Protein AF-0000000078899028 (afdb_homodimer)

Sequence (328 aa):
MMNVTQRMECLSTAYVQAVAAQAGFQVSRPPVDDDSVDGQFMGRAGRRPRLDFQIKATAQQAFIGADRITFPLSLKNYEDLRADCVVPRILIVLAMPENEAEWLAQSEAELILRRCAYWRSLAGEPATGNTTSVTVHIPRDRLFTPESLTDMMRRVEAEEPLWPMMNVTQRMECLSTAYVQAVAAQAGFQVSRPPVDDDSVDGQFMGRAGRRPRLDFQIKATAQQAFIGADRITFPLSLKNYEDLRADCVVPRILIVLAMPENEAEWLAQSEAELILRRCAYWRSLAGEPATGNTTSVTVHIPRDRLFTPESLTDMMRRVEAEEPLWP

Radius of gyration: 20.62 Å; Cα contacts (8 Å, |Δi|>4): 681; chains: 2; bounding box: 44×60×48 Å

Foldseek 3Di:
DDDPQVVQVVLQVVQLCVQLVVLPWDWDADPDCPLQFRIWTWDDDDPTAIETEHEEEDQDVVQPDPWKGKDKDWLSNLCSQQDDDLHHYKYKYHHAHNDPVPQWDDDPVDIDGDDFIFMARNHPPDDDPDDTIDIDITTPVRTSGSVSVNVVRVCRSVVHDPHD/DDDPQVVQVVLQVVQLCVQLVVLPWDWDADPDCPLQFRIWTWDDDDPTAIETEHEEEDQDVVQPDPWKGKDKDWLSNLPSQQDDDLHHYKYKYHHAHNDPVPQWDDDPVDIDGDDFIFMARNHPPDDDPDDTIDIDITTPVRTSGSVSVNVVRVCRSVVHDPHD

Nearest PDB structures (foldseek):
  1sx5-assembly1_A  TM=4.412E-01  e=2.363E-04  Escherichia coli
  2rve-assembly2_B  TM=4.381E-01  e=8.731E-04  Escherichia coli
  1eon-assembly1_A  TM=4.484E-01  e=1.437E-03  Escherichia coli
  2rve-assembly1_A  TM=4.157E-01  e=1.731E-03  Escherichia coli
  1bss-assembly1_B  TM=4.124E-01  e=2.515E-03  Escherichia coli

Structure (mmCIF, N/CA/C/O backbone):
data_AF-0000000078899028-model_v1
#
loop_
_entity.id
_entity.type
_entity.pdbx_description
1 polymer 'DUF4365 domain-containing protein'
#
loop_
_atom_site.group_PDB
_atom_site.id
_atom_site.type_symbol
_atom_site.label_atom_id
_atom_site.label_alt_id
_atom_site.label_comp_id
_atom_site.label_asym_id
_atom_site.label_entity_id
_atom_site.label_seq_id
_atom_site.pdbx_PDB_ins_code
_atom_site.Cartn_x
_atom_site.Cartn_y
_atom_site.Cartn_z
_atom_site.occupancy
_atom_site.B_iso_or_equiv
_atom_site.auth_seq_id
_atom_site.auth_comp_id
_atom_site.auth_asym_id
_atom_site.auth_atom_id
_atom_site.pdbx_PDB_model_num
ATOM 1 N N . MET A 1 1 ? 19.188 4.578 2.773 1 87.19 1 MET A N 1
ATOM 2 C CA . MET A 1 1 ? 18.031 4.32 1.913 1 87.19 1 MET A CA 1
ATOM 3 C C . MET A 1 1 ? 17.922 2.836 1.586 1 87.19 1 MET A C 1
ATOM 5 O O . MET A 1 1 ? 18.922 2.107 1.634 1 87.19 1 MET A O 1
ATOM 9 N N . MET A 1 2 ? 16.703 2.416 1.364 1 91.56 2 MET A N 1
ATOM 10 C CA . MET A 1 2 ? 16.469 1.026 0.981 1 91.56 2 MET A CA 1
ATOM 11 C C . MET A 1 2 ? 17.203 0.685 -0.304 1 91.56 2 MET A C 1
ATOM 13 O O . MET A 1 2 ? 17.344 1.528 -1.192 1 91.56 2 MET A O 1
ATOM 17 N N . ASN A 1 3 ? 17.688 -0.564 -0.287 1 94.12 3 ASN A N 1
ATOM 18 C CA . ASN A 1 3 ? 18.203 -1.008 -1.575 1 94.12 3 ASN A CA 1
ATOM 19 C C . ASN A 1 3 ? 17.078 -1.328 -2.555 1 94.12 3 ASN A C 1
ATOM 21 O O . ASN A 1 3 ? 15.906 -1.297 -2.189 1 94.12 3 ASN A O 1
ATOM 25 N N . VAL A 1 4 ? 17.438 -1.564 -3.789 1 96.12 4 VAL A N 1
ATOM 26 C CA . VAL A 1 4 ? 16.484 -1.698 -4.879 1 96.12 4 VAL A CA 1
ATOM 27 C C . VAL A 1 4 ? 15.523 -2.85 -4.59 1 96.12 4 VAL A C 1
ATOM 29 O O . VAL A 1 4 ? 14.312 -2.727 -4.793 1 96.12 4 VAL A O 1
ATOM 32 N N . THR A 1 5 ? 16.016 -3.98 -4.133 1 94.94 5 THR A N 1
ATOM 33 C CA . THR A 1 5 ? 15.195 -5.156 -3.848 1 94.94 5 THR A CA 1
ATOM 34 C C . THR A 1 5 ? 14.164 -4.855 -2.766 1 94.94 5 THR A C 1
ATOM 36 O O . THR A 1 5 ? 13.008 -5.266 -2.871 1 94.94 5 THR A O 1
ATOM 39 N N . GLN A 1 6 ? 14.609 -4.168 -1.78 1 95.62 6 GLN A N 1
ATOM 40 C CA . GLN A 1 6 ? 13.711 -3.773 -0.7 1 95.62 6 GLN A CA 1
ATOM 41 C C . GLN A 1 6 ? 12.617 -2.846 -1.21 1 95.62 6 GLN A C 1
ATOM 43 O O . GLN A 1 6 ? 11.461 -2.965 -0.806 1 95.62 6 GLN A O 1
ATOM 48 N N . ARG A 1 7 ? 13 -1.912 -2.086 1 97.19 7 ARG A N 1
ATOM 49 C CA . ARG A 1 7 ? 12.008 -1.005 -2.65 1 97.19 7 ARG A CA 1
ATOM 50 C C . ARG A 1 7 ? 10.977 -1.767 -3.479 1 97.19 7 ARG A C 1
ATOM 52 O O . ARG A 1 7 ? 9.781 -1.46 -3.43 1 97.19 7 ARG A O 1
ATOM 59 N N . MET A 1 8 ? 11.422 -2.754 -4.188 1 97.88 8 MET A N 1
ATOM 60 C CA . MET A 1 8 ? 10.516 -3.576 -4.98 1 97.88 8 MET A CA 1
ATOM 61 C C . MET A 1 8 ? 9.531 -4.32 -4.086 1 97.88 8 MET A C 1
ATOM 63 O O . MET A 1 8 ? 8.344 -4.418 -4.406 1 97.88 8 MET A O 1
ATOM 67 N N . GLU A 1 9 ? 10.031 -4.809 -2.994 1 96.5 9 GLU A N 1
ATOM 68 C CA . GLU A 1 9 ? 9.18 -5.512 -2.039 1 96.5 9 GLU A CA 1
ATOM 69 C C . GLU A 1 9 ? 8.102 -4.586 -1.472 1 96.5 9 GLU A C 1
ATOM 71 O O . GLU A 1 9 ? 6.93 -4.957 -1.404 1 96.5 9 GLU A O 1
ATOM 76 N N . CYS A 1 10 ? 8.492 -3.41 -1.141 1 96.75 10 CYS A N 1
ATOM 77 C CA . CYS A 1 10 ? 7.562 -2.449 -0.562 1 96.75 10 CYS A CA 1
ATOM 78 C C . CYS A 1 10 ? 6.539 -1.994 -1.593 1 96.75 10 CYS A C 1
ATOM 80 O O . CYS A 1 10 ? 5.344 -1.912 -1.294 1 96.75 10 CYS A O 1
ATOM 82 N N . LEU A 1 11 ? 6.992 -1.753 -2.805 1 98.31 11 LEU A N 1
ATOM 83 C CA . LEU A 1 11 ? 6.086 -1.31 -3.859 1 98.31 11 LEU A CA 1
ATOM 84 C C . LEU A 1 11 ? 5.09 -2.408 -4.219 1 98.31 11 LEU A C 1
ATOM 86 O O . LEU A 1 11 ? 3.906 -2.133 -4.434 1 98.31 11 LEU A O 1
ATOM 90 N N . SER A 1 12 ? 5.582 -3.613 -4.316 1 98.62 12 SER A N 1
ATOM 91 C CA . SER A 1 12 ? 4.688 -4.715 -4.656 1 98.62 12 SER A CA 1
ATOM 92 C C . SER A 1 12 ? 3.643 -4.934 -3.568 1 98.62 12 SER A C 1
ATOM 94 O O . SER A 1 12 ? 2.479 -5.211 -3.865 1 98.62 12 SER A O 1
ATOM 96 N N . THR A 1 13 ? 4.051 -4.781 -2.34 1 97.44 13 THR A N 1
ATOM 97 C CA . THR A 1 13 ? 3.105 -4.898 -1.235 1 97.44 13 THR A CA 1
ATOM 98 C C . THR A 1 13 ? 2.066 -3.781 -1.292 1 97.44 13 THR A C 1
ATOM 100 O O . THR A 1 13 ? 0.874 -4.027 -1.098 1 97.44 13 THR A O 1
ATOM 103 N N . ALA A 1 14 ? 2.5 -2.57 -1.529 1 98.31 14 ALA A N 1
ATOM 104 C CA . ALA A 1 14 ? 1.575 -1.449 -1.673 1 98.31 14 ALA A CA 1
ATOM 105 C C . ALA A 1 14 ? 0.587 -1.696 -2.811 1 98.31 14 ALA A C 1
ATOM 107 O O . ALA A 1 14 ? -0.599 -1.383 -2.689 1 98.31 14 ALA A O 1
ATOM 108 N N . TYR A 1 15 ? 1.1 -2.273 -3.895 1 98.81 15 TYR A N 1
ATOM 109 C CA . TYR A 1 15 ? 0.278 -2.617 -5.051 1 98.81 15 TYR A CA 1
ATOM 110 C C . TYR A 1 15 ? -0.842 -3.572 -4.656 1 98.81 15 TYR A C 1
ATOM 112 O O . TYR A 1 15 ? -2.016 -3.307 -4.926 1 98.81 15 TYR A O 1
ATOM 120 N N . VAL A 1 16 ? -0.476 -4.602 -4.043 1 98.69 16 VAL A N 1
ATOM 121 C CA . VAL A 1 16 ? -1.423 -5.645 -3.662 1 98.69 16 VAL A CA 1
ATOM 122 C C . VAL A 1 16 ? -2.449 -5.074 -2.684 1 98.69 16 VAL A C 1
ATOM 124 O O . VAL A 1 16 ? -3.645 -5.359 -2.797 1 98.69 16 VAL A O 1
ATOM 127 N N . GLN A 1 17 ? -2.018 -4.266 -1.776 1 98.19 17 GLN A N 1
ATOM 128 C CA . GLN A 1 17 ? -2.912 -3.66 -0.793 1 98.19 17 GLN A CA 1
ATOM 129 C C . GLN A 1 17 ? -3.92 -2.732 -1.463 1 98.19 17 GLN A C 1
ATOM 131 O O . GLN A 1 17 ? -5.09 -2.695 -1.077 1 98.19 17 GLN A O 1
ATOM 136 N N . ALA A 1 18 ? -3.459 -1.977 -2.412 1 98.75 18 ALA A N 1
ATOM 137 C CA . ALA A 1 18 ? -4.352 -1.061 -3.117 1 98.75 18 ALA A CA 1
ATOM 138 C C . ALA A 1 18 ? -5.449 -1.823 -3.854 1 98.75 18 ALA A C 1
ATOM 140 O O . ALA A 1 18 ? -6.625 -1.453 -3.785 1 98.75 18 ALA A O 1
ATOM 141 N N . VAL A 1 19 ? -5.051 -2.855 -4.527 1 98.81 19 VAL A N 1
ATOM 142 C CA . VAL A 1 19 ? -6.004 -3.668 -5.277 1 98.81 19 VAL A CA 1
ATOM 143 C C . VAL A 1 19 ? -7.016 -4.293 -4.32 1 98.81 19 VAL A C 1
ATOM 145 O O . VAL A 1 19 ? -8.219 -4.262 -4.57 1 98.81 19 VAL A O 1
ATOM 148 N N . ALA A 1 20 ? -6.523 -4.879 -3.248 1 98.62 20 ALA A N 1
ATOM 149 C CA . ALA A 1 20 ? -7.395 -5.516 -2.266 1 98.62 20 ALA A CA 1
ATOM 150 C C . ALA A 1 20 ? -8.375 -4.512 -1.671 1 98.62 20 ALA A C 1
ATOM 152 O O . ALA A 1 20 ? -9.562 -4.816 -1.498 1 98.62 20 ALA A O 1
ATOM 153 N N . ALA A 1 21 ? -7.891 -3.318 -1.365 1 98.31 21 ALA A N 1
ATOM 154 C CA . ALA A 1 21 ? -8.734 -2.277 -0.787 1 98.31 21 ALA A CA 1
ATOM 155 C C . ALA A 1 21 ? -9.867 -1.901 -1.737 1 98.31 21 ALA A C 1
ATOM 157 O O . ALA A 1 21 ? -11.023 -1.775 -1.319 1 98.31 21 ALA A O 1
ATOM 158 N N . GLN A 1 22 ? -9.523 -1.739 -2.986 1 98.5 22 GLN A N 1
ATOM 159 C CA . GLN A 1 22 ? -10.539 -1.412 -3.98 1 98.5 22 GLN A CA 1
ATOM 160 C C . GLN A 1 22 ? -11.57 -2.525 -4.098 1 98.5 22 GLN A C 1
ATOM 162 O O . GLN A 1 22 ? -12.758 -2.258 -4.289 1 98.5 22 GLN A O 1
ATOM 167 N N . ALA A 1 23 ? -11.117 -3.768 -4.027 1 97.81 23 ALA A N 1
ATOM 168 C CA . ALA A 1 23 ? -12 -4.922 -4.125 1 97.81 23 ALA A CA 1
ATOM 169 C C . ALA A 1 23 ? -12.844 -5.078 -2.861 1 97.81 23 ALA A C 1
ATOM 171 O O . ALA A 1 23 ? -13.812 -5.832 -2.844 1 97.81 23 ALA A O 1
ATOM 172 N N . GLY A 1 24 ? -12.43 -4.414 -1.796 1 97.06 24 GLY A N 1
ATOM 173 C CA . GLY A 1 24 ? -13.18 -4.461 -0.549 1 97.06 24 GLY A CA 1
ATOM 174 C C . GLY A 1 24 ? -12.727 -5.574 0.375 1 97.06 24 GLY A C 1
ATOM 175 O O . GLY A 1 24 ? -13.508 -6.074 1.187 1 97.06 24 GLY A O 1
ATOM 176 N N . PHE A 1 25 ? -11.469 -6.035 0.254 1 97.38 25 PHE A N 1
ATOM 177 C CA . PHE A 1 25 ? -10.945 -7.086 1.12 1 97.38 25 PHE A CA 1
ATOM 178 C C . PHE A 1 25 ? -9.852 -6.547 2.031 1 97.38 25 PHE A C 1
ATOM 180 O O . PHE A 1 25 ? -9.016 -5.746 1.601 1 97.38 25 PHE A O 1
ATOM 187 N N . GLN A 1 26 ? -9.883 -6.941 3.209 1 94.44 26 GLN A N 1
ATOM 188 C CA . GLN A 1 26 ? -8.797 -6.629 4.137 1 94.44 26 GLN A CA 1
ATOM 189 C C . GLN A 1 26 ? -7.594 -7.535 3.902 1 94.44 26 GLN A C 1
ATOM 191 O O . GLN A 1 26 ? -7.746 -8.68 3.469 1 94.44 26 GLN A O 1
ATOM 196 N N . VAL A 1 27 ? -6.484 -6.914 4.16 1 95.88 27 VAL A N 1
ATOM 197 C CA . VAL A 1 27 ? -5.246 -7.68 4.113 1 95.88 27 VAL A CA 1
ATOM 198 C C . VAL A 1 27 ? -4.645 -7.781 5.516 1 95.88 27 VAL A C 1
ATOM 200 O O . VAL A 1 27 ? -4.461 -6.766 6.191 1 95.88 27 VAL A O 1
ATOM 203 N N . SER A 1 28 ? -4.406 -8.969 5.926 1 92.12 28 SER A N 1
ATOM 204 C CA . SER A 1 28 ? -3.701 -9.188 7.184 1 92.12 28 SER A CA 1
ATOM 205 C C . SER A 1 28 ? -2.279 -9.68 6.945 1 92.12 28 SER A C 1
ATOM 207 O O . SER A 1 28 ? -2.012 -10.367 5.953 1 92.12 28 SER A O 1
ATOM 209 N N . ARG A 1 29 ? -1.373 -9.211 7.805 1 85.69 29 ARG A N 1
ATOM 210 C CA . ARG A 1 29 ? 0.007 -9.68 7.699 1 85.69 29 ARG A CA 1
ATOM 211 C C . ARG A 1 29 ? 0.386 -10.539 8.906 1 85.69 29 ARG A C 1
ATOM 213 O O . ARG A 1 29 ? 0.212 -10.117 10.047 1 85.69 29 ARG A O 1
ATOM 220 N N . PRO A 1 30 ? 0.829 -11.719 8.516 1 75.19 30 PRO A N 1
ATOM 221 C CA . PRO A 1 30 ? 1.286 -12.555 9.625 1 75.19 30 PRO A CA 1
ATOM 222 C C . PRO A 1 30 ? 2.527 -11.992 10.312 1 75.19 30 PRO A C 1
ATOM 224 O O . PRO A 1 30 ? 3.348 -11.328 9.68 1 75.19 30 PRO A O 1
ATOM 227 N N . PRO A 1 31 ? 2.602 -12.281 11.531 1 68.06 31 PRO A N 1
ATOM 228 C CA . PRO A 1 31 ? 3.752 -11.75 12.258 1 68.06 31 PRO A CA 1
ATOM 229 C C . PRO A 1 31 ? 5.074 -12.359 11.812 1 68.06 31 PRO A C 1
ATOM 231 O O . PRO A 1 31 ? 6.117 -11.703 11.859 1 68.06 31 PRO A O 1
ATOM 234 N N . VAL A 1 32 ? 4.98 -13.578 11.602 1 64.06 32 VAL A N 1
ATOM 235 C CA . VAL A 1 32 ? 6.219 -14.234 11.203 1 64.06 32 VAL A CA 1
ATOM 236 C C . VAL A 1 32 ? 6.094 -14.766 9.781 1 64.06 32 VAL A C 1
ATOM 238 O O . VAL A 1 32 ? 5.039 -15.281 9.391 1 64.06 32 VAL A O 1
ATOM 241 N N . ASP A 1 33 ? 7.18 -14.477 8.875 1 64.62 33 ASP A N 1
ATOM 242 C CA . ASP A 1 33 ? 7.227 -14.906 7.484 1 64.62 33 ASP A CA 1
ATOM 243 C C . ASP A 1 33 ? 7.93 -16.25 7.348 1 64.62 33 ASP A C 1
ATOM 245 O O . ASP A 1 33 ? 8.953 -16.359 6.664 1 64.62 33 ASP A O 1
ATOM 249 N N . ASP A 1 34 ? 7.426 -17.312 7.941 1 74.88 34 ASP A N 1
ATOM 250 C CA . ASP A 1 34 ? 8.141 -18.578 7.84 1 74.88 34 ASP A CA 1
ATOM 251 C C . ASP A 1 34 ? 7.418 -19.547 6.906 1 74.88 34 ASP A C 1
ATOM 253 O O . ASP A 1 34 ? 7.961 -20.594 6.547 1 74.88 34 ASP A O 1
ATOM 257 N N . ASP A 1 35 ? 6.363 -19.234 6.367 1 89 35 ASP A N 1
ATOM 258 C CA . ASP A 1 35 ? 5.527 -20.172 5.613 1 89 35 ASP A CA 1
ATOM 259 C C . ASP A 1 35 ? 5.242 -19.641 4.211 1 89 35 ASP A C 1
ATOM 261 O O . ASP A 1 35 ? 4.246 -20.016 3.59 1 89 35 ASP A O 1
ATOM 265 N N . SER A 1 36 ? 6.098 -18.828 3.701 1 93.06 36 SER A N 1
ATOM 266 C CA . SER A 1 36 ? 6.004 -18.266 2.355 1 93.06 36 SER A CA 1
ATOM 267 C C . SER A 1 36 ? 4.664 -17.578 2.131 1 93.06 36 SER A C 1
ATOM 269 O O . SER A 1 36 ? 4.055 -17.734 1.068 1 93.06 36 SER A O 1
ATOM 271 N N . VAL A 1 37 ? 4.18 -16.984 3.172 1 94.94 37 VAL A N 1
ATOM 272 C CA . VAL A 1 37 ? 2.943 -16.219 3.125 1 94.94 37 VAL A CA 1
ATOM 273 C C . VAL A 1 37 ? 3.213 -14.781 3.572 1 94.94 37 VAL A C 1
ATOM 275 O O . VAL A 1 37 ? 3.576 -14.539 4.727 1 94.94 37 VAL A O 1
ATOM 278 N N . ASP A 1 38 ? 3.031 -13.883 2.604 1 95.44 38 ASP A N 1
ATOM 279 C CA . ASP A 1 38 ? 3.246 -12.477 2.9 1 95.44 38 ASP A CA 1
ATOM 280 C C . ASP A 1 38 ? 2.008 -11.852 3.547 1 95.44 38 ASP A C 1
ATOM 282 O O . ASP A 1 38 ? 2.098 -10.812 4.195 1 95.44 38 ASP A O 1
ATOM 286 N N . GLY A 1 39 ? 0.862 -12.445 3.273 1 96.19 39 GLY A N 1
ATOM 287 C CA . GLY A 1 39 ? -0.393 -11.938 3.805 1 96.19 39 GLY A CA 1
ATOM 288 C C . GLY A 1 39 ? -1.582 -12.82 3.465 1 96.19 39 GLY A C 1
ATOM 289 O O . GLY A 1 39 ? -1.428 -13.859 2.824 1 96.19 39 GLY A O 1
ATOM 290 N N . GLN A 1 40 ? -2.676 -12.375 4.027 1 96.88 40 GLN A N 1
ATOM 291 C CA . GLN A 1 40 ? -3.938 -13.078 3.826 1 96.88 40 GLN A CA 1
ATOM 292 C C . GLN A 1 40 ? -5.062 -12.102 3.494 1 96.88 40 GLN A C 1
ATOM 294 O O . GLN A 1 40 ? -5.207 -11.062 4.148 1 96.88 40 GLN A O 1
ATOM 299 N N . PHE A 1 41 ? -5.723 -12.383 2.359 1 97.75 41 PHE A N 1
ATOM 300 C CA . PHE A 1 41 ? -6.973 -11.68 2.09 1 97.75 41 PHE A CA 1
ATOM 301 C C . PHE A 1 41 ? -8.109 -12.242 2.934 1 97.75 41 PHE A C 1
ATOM 303 O O . PHE A 1 41 ? -8.297 -13.461 2.99 1 97.75 41 PHE A O 1
ATOM 310 N N . MET A 1 42 ? -8.867 -11.375 3.502 1 96.25 42 MET A N 1
ATOM 311 C CA . MET A 1 42 ? -9.93 -11.797 4.406 1 96.25 42 MET A CA 1
ATOM 312 C C . MET A 1 42 ? -11.289 -11.305 3.92 1 96.25 42 MET A C 1
ATOM 314 O O . MET A 1 42 ? -11.508 -10.102 3.801 1 96.25 42 MET A O 1
ATOM 318 N N . GLY A 1 43 ? -12.156 -12.188 3.609 1 92.75 43 GLY A N 1
ATOM 319 C CA . GLY A 1 43 ? -13.547 -11.867 3.355 1 92.75 43 GLY A CA 1
ATOM 320 C C . GLY A 1 43 ? -14.383 -11.781 4.621 1 92.75 43 GLY A C 1
ATOM 321 O O . GLY A 1 43 ? -14.125 -12.508 5.586 1 92.75 43 GLY A O 1
ATOM 322 N N . ARG A 1 44 ? -15.383 -10.852 4.668 1 88 44 ARG A N 1
ATOM 323 C CA . ARG A 1 44 ? -16.156 -10.648 5.883 1 88 44 ARG A CA 1
ATOM 324 C C . ARG A 1 44 ? -17.594 -11.117 5.699 1 88 44 ARG A C 1
ATOM 326 O O . ARG A 1 44 ? -18.391 -11.102 6.645 1 88 44 ARG A O 1
ATOM 333 N N . ALA A 1 45 ? -17.953 -11.523 4.566 1 83.75 45 ALA A N 1
ATOM 334 C CA . ALA A 1 45 ? -19.312 -11.953 4.305 1 83.75 45 ALA A CA 1
ATOM 335 C C . ALA A 1 45 ? -19.375 -13.453 4.023 1 83.75 45 ALA A C 1
ATOM 337 O O . ALA A 1 45 ? -18.344 -14.086 3.773 1 83.75 45 ALA A O 1
ATOM 338 N N . GLY A 1 46 ? -20.625 -14.031 4.227 1 90 46 GLY A N 1
ATOM 339 C CA . GLY A 1 46 ? -20.812 -15.438 3.918 1 90 46 GLY A CA 1
ATOM 340 C C . GLY A 1 46 ? -20 -16.359 4.797 1 90 46 GLY A C 1
ATOM 341 O O . GLY A 1 46 ? -20.062 -16.281 6.027 1 90 46 GLY A O 1
ATOM 342 N N . ARG A 1 47 ? -19.188 -17.297 4.105 1 93 47 ARG A N 1
ATOM 343 C CA . ARG A 1 47 ? -18.375 -18.266 4.84 1 93 47 ARG A CA 1
ATOM 344 C C . ARG A 1 47 ? -17 -17.688 5.184 1 93 47 ARG A C 1
ATOM 346 O O . ARG A 1 47 ? -16.078 -18.438 5.488 1 93 47 ARG A O 1
ATOM 353 N N . ARG A 1 48 ? -16.844 -16.391 5.055 1 92 48 ARG A N 1
ATOM 354 C CA . ARG A 1 48 ? -15.648 -15.656 5.449 1 92 48 ARG A CA 1
ATOM 355 C C . ARG A 1 48 ? -14.406 -16.266 4.805 1 92 48 ARG A C 1
ATOM 357 O O . ARG A 1 48 ? -13.477 -16.688 5.504 1 92 48 ARG A O 1
ATOM 364 N N . PRO A 1 49 ? -14.336 -16.344 3.52 1 95.06 49 PRO A N 1
ATOM 365 C CA . PRO A 1 49 ? -13.203 -16.953 2.834 1 95.06 49 PRO A CA 1
ATOM 366 C C . PRO A 1 49 ? -11.875 -16.281 3.172 1 95.06 49 PRO A C 1
ATOM 368 O O . PRO A 1 49 ? -11.836 -15.086 3.451 1 95.06 49 PRO A O 1
ATOM 371 N N . ARG A 1 50 ? -10.828 -17.141 3.156 1 96.5 50 ARG A N 1
ATOM 372 C CA . ARG A 1 50 ? -9.438 -16.719 3.318 1 96.5 50 ARG A CA 1
ATOM 373 C C . ARG A 1 50 ? -8.586 -17.156 2.133 1 96.5 50 ARG A C 1
ATOM 375 O O . ARG A 1 50 ? -8.789 -18.25 1.591 1 96.5 50 ARG A O 1
ATOM 382 N N . LEU A 1 51 ? -7.691 -16.297 1.795 1 97.38 51 LEU A N 1
ATOM 383 C CA . LEU A 1 51 ? -6.77 -16.594 0.706 1 97.38 51 LEU A CA 1
ATOM 384 C C . LEU A 1 51 ? -5.371 -16.062 1.022 1 97.38 51 LEU A C 1
ATOM 386 O O . LEU A 1 51 ? -5.168 -14.852 1.153 1 97.38 51 LEU A O 1
ATOM 390 N N . ASP A 1 52 ? -4.461 -16.984 1.18 1 97.12 52 ASP A N 1
ATOM 391 C C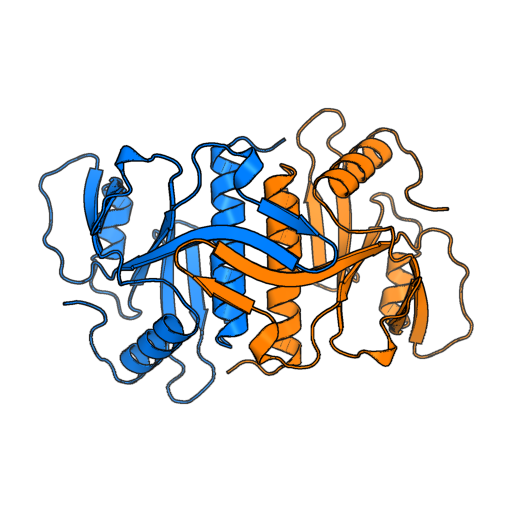A . ASP A 1 52 ? -3.082 -16.594 1.457 1 97.12 52 ASP A CA 1
ATOM 392 C C . ASP A 1 52 ? -2.342 -16.25 0.169 1 97.12 52 ASP A C 1
ATOM 394 O O . ASP A 1 52 ? -2.666 -16.766 -0.901 1 97.12 52 ASP A O 1
ATOM 398 N N . PHE A 1 53 ? -1.311 -15.312 0.315 1 97.88 53 PHE A N 1
ATOM 399 C CA . PHE A 1 53 ? -0.587 -14.945 -0.899 1 97.88 53 PHE A CA 1
ATOM 400 C C . PHE A 1 53 ? 0.89 -14.719 -0.6 1 97.88 53 PHE A C 1
ATOM 402 O O . PHE A 1 53 ? 1.246 -14.281 0.495 1 97.88 53 PHE A O 1
ATOM 409 N N . GLN A 1 54 ? 1.746 -15.117 -1.48 1 97.56 54 GLN A N 1
ATOM 410 C CA . GLN A 1 54 ? 3.154 -14.75 -1.585 1 97.56 54 GLN A CA 1
ATOM 411 C C . GLN A 1 54 ? 3.379 -13.758 -2.723 1 97.56 54 GLN A C 1
ATOM 413 O O . GLN A 1 54 ? 2.873 -13.953 -3.83 1 97.56 54 GLN A O 1
ATOM 418 N N . ILE A 1 55 ? 4.137 -12.656 -2.469 1 98.19 55 ILE A N 1
ATOM 419 C CA . ILE A 1 55 ? 4.379 -11.641 -3.482 1 98.19 55 ILE A CA 1
ATOM 420 C C . ILE A 1 55 ? 5.84 -11.695 -3.932 1 98.19 55 ILE A C 1
ATOM 422 O O . ILE A 1 55 ? 6.742 -11.836 -3.105 1 98.19 55 ILE A O 1
ATOM 426 N N . LYS A 1 56 ? 6.055 -11.68 -5.199 1 98.06 56 LYS A N 1
ATOM 427 C CA . LYS A 1 56 ? 7.348 -11.438 -5.836 1 98.06 56 LYS A CA 1
ATOM 428 C C . LYS A 1 56 ? 7.27 -10.266 -6.809 1 98.06 56 LYS A C 1
ATOM 430 O O . LYS A 1 56 ? 6.18 -9.867 -7.219 1 98.06 56 LYS A O 1
ATOM 435 N N . ALA A 1 57 ? 8.359 -9.695 -7.109 1 98.31 57 ALA A N 1
ATOM 436 C CA . ALA A 1 57 ? 8.445 -8.617 -8.078 1 98.31 57 ALA A CA 1
ATOM 437 C C . ALA A 1 57 ? 9.656 -8.781 -8.992 1 98.31 57 ALA A C 1
ATOM 439 O O . ALA A 1 57 ? 10.672 -9.344 -8.578 1 98.31 57 ALA A O 1
ATOM 440 N N . THR A 1 58 ? 9.508 -8.312 -10.211 1 9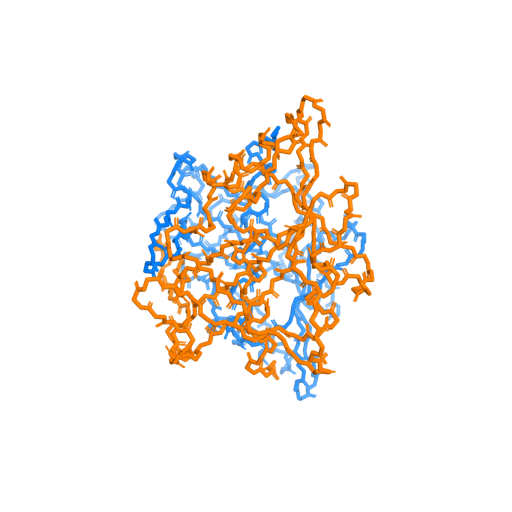7.94 58 THR A N 1
ATOM 441 C CA . THR A 1 58 ? 10.633 -8.398 -11.133 1 97.94 58 THR A CA 1
ATOM 442 C C . THR A 1 58 ? 10.664 -7.195 -12.07 1 97.94 58 THR A C 1
ATOM 444 O O . THR A 1 58 ? 9.617 -6.727 -12.523 1 97.94 58 THR A O 1
ATOM 447 N N . ALA A 1 59 ? 11.812 -6.672 -12.273 1 97.56 59 ALA A N 1
ATOM 448 C CA . ALA A 1 59 ? 12.062 -5.664 -13.305 1 97.56 59 ALA A CA 1
ATOM 449 C C . ALA A 1 59 ? 12.836 -6.262 -14.477 1 97.56 59 ALA A C 1
ATOM 451 O O . ALA A 1 59 ? 13.188 -5.551 -15.422 1 97.56 59 ALA A O 1
ATOM 452 N N . GLN A 1 60 ? 13.07 -7.555 -14.391 1 96.94 60 GLN A N 1
ATOM 453 C CA . GLN A 1 60 ? 13.805 -8.234 -15.445 1 96.94 60 GLN A CA 1
ATOM 454 C C . GLN A 1 60 ? 12.906 -8.523 -16.641 1 96.94 60 GLN A C 1
ATOM 456 O O . GLN A 1 60 ? 12.062 -9.422 -16.594 1 96.94 60 GLN A O 1
ATOM 461 N N . GLN A 1 61 ? 13.219 -7.832 -17.703 1 96 61 GLN A N 1
ATOM 462 C CA . GLN A 1 61 ? 12.367 -7.906 -18.891 1 96 61 GLN A CA 1
ATOM 463 C C . GLN A 1 61 ? 12.375 -9.312 -19.484 1 96 61 GLN A C 1
ATOM 465 O O . GLN A 1 61 ? 11.398 -9.734 -20.109 1 96 61 GLN A O 1
ATOM 470 N N . ALA A 1 62 ? 13.414 -10.07 -19.266 1 96 62 ALA A N 1
ATOM 471 C CA . ALA A 1 62 ? 13.531 -11.438 -19.766 1 96 62 ALA A CA 1
ATOM 472 C C . ALA A 1 62 ? 12.461 -12.344 -19.141 1 96 62 ALA A C 1
ATOM 474 O O . ALA A 1 62 ? 12.102 -13.367 -19.719 1 96 62 ALA A O 1
ATOM 475 N N . PHE A 1 63 ? 11.945 -11.977 -17.969 1 96.62 63 PHE A N 1
ATOM 476 C CA . PHE A 1 63 ? 10.938 -12.773 -17.281 1 96.62 63 PHE A CA 1
ATOM 477 C C . PHE A 1 63 ? 9.539 -12.453 -17.797 1 96.62 63 PHE A C 1
ATOM 479 O O . PHE A 1 63 ? 8.586 -13.188 -17.531 1 96.62 63 PHE A O 1
ATOM 486 N N . ILE A 1 64 ? 9.43 -11.352 -18.531 1 96.31 64 ILE A N 1
ATOM 487 C CA . ILE A 1 64 ? 8.133 -10.859 -18.984 1 96.31 64 ILE A CA 1
ATOM 488 C C . ILE A 1 64 ? 7.945 -11.148 -20.469 1 96.31 64 ILE A C 1
ATOM 490 O O . ILE A 1 64 ? 8.344 -10.352 -21.312 1 96.31 64 ILE A O 1
ATOM 494 N N . GLY A 1 65 ? 7.266 -12.266 -20.781 1 95.81 65 GLY A N 1
ATOM 495 C CA . GLY A 1 65 ? 7.039 -12.656 -22.172 1 95.81 65 GLY A CA 1
ATOM 496 C C . GLY A 1 65 ? 5.766 -12.078 -22.75 1 95.81 65 GLY A C 1
ATOM 497 O O . GLY A 1 65 ? 5.047 -11.336 -22.078 1 95.81 65 GLY A O 1
ATOM 498 N N . ALA A 1 66 ? 5.504 -12.422 -24 1 94.88 66 ALA A N 1
ATOM 499 C CA . ALA A 1 66 ? 4.32 -11.938 -24.703 1 94.88 66 ALA A CA 1
ATOM 500 C C . ALA A 1 66 ? 3.045 -12.539 -24.109 1 94.88 66 ALA A C 1
ATOM 502 O O . ALA A 1 66 ? 2.025 -11.852 -24 1 94.88 66 ALA A O 1
ATOM 503 N N . ASP A 1 67 ? 3.162 -13.805 -23.719 1 96.19 67 ASP A N 1
ATOM 504 C CA . ASP A 1 67 ? 1.928 -14.477 -23.312 1 96.19 67 ASP A CA 1
ATOM 505 C C . ASP A 1 67 ? 2 -14.93 -21.859 1 96.19 67 ASP A C 1
ATOM 507 O O . ASP A 1 67 ? 0.982 -15.297 -21.266 1 96.19 67 ASP A O 1
ATOM 511 N N . ARG A 1 68 ? 3.234 -14.914 -21.312 1 97.38 68 ARG A N 1
ATOM 512 C CA . ARG A 1 68 ? 3.371 -15.406 -19.938 1 97.38 68 ARG A CA 1
ATOM 513 C C . ARG A 1 68 ? 4.543 -14.734 -19.234 1 97.38 68 ARG A C 1
ATOM 515 O O . ARG A 1 68 ? 5.48 -14.266 -19.875 1 97.38 68 ARG A O 1
ATOM 522 N N . ILE A 1 69 ? 4.438 -14.664 -17.906 1 97.19 69 ILE A N 1
ATOM 523 C CA . ILE A 1 69 ? 5.562 -14.359 -17.031 1 97.19 69 ILE A CA 1
ATOM 524 C C . ILE A 1 69 ? 6.301 -15.648 -16.672 1 97.19 69 ILE A C 1
ATOM 526 O O . ILE A 1 69 ? 5.676 -16.656 -16.328 1 97.19 69 ILE A O 1
ATOM 530 N N . THR A 1 70 ? 7.527 -15.68 -16.859 1 97.88 70 THR A N 1
ATOM 531 C CA . THR A 1 70 ? 8.398 -16.766 -16.422 1 97.88 70 THR A CA 1
ATOM 532 C C . THR A 1 70 ? 9.219 -16.344 -15.211 1 97.88 70 THR A C 1
ATOM 534 O O . THR A 1 70 ? 9.992 -15.383 -15.289 1 97.88 70 THR A O 1
ATOM 537 N N . PHE A 1 71 ? 9.031 -17.031 -14.086 1 97.81 71 PHE A N 1
ATOM 538 C CA . PHE A 1 71 ? 9.625 -16.562 -12.844 1 97.81 71 PHE A CA 1
ATOM 539 C C . PHE A 1 71 ? 10.234 -17.719 -12.055 1 97.81 71 PHE A C 1
ATOM 541 O O . PHE A 1 71 ? 9.555 -18.688 -11.742 1 97.81 71 PHE A O 1
ATOM 548 N N . PRO A 1 72 ? 11.508 -17.594 -11.688 1 97.56 72 PRO A N 1
ATOM 549 C CA . PRO A 1 72 ? 12.117 -18.609 -10.82 1 97.56 72 PRO A CA 1
ATOM 550 C C . PRO A 1 72 ? 11.75 -18.422 -9.344 1 97.56 72 PRO A C 1
ATOM 552 O O . PRO A 1 72 ? 12.055 -17.375 -8.758 1 97.56 72 PRO A O 1
ATOM 555 N N . LEU A 1 73 ? 11.164 -19.453 -8.773 1 97.25 73 LEU A N 1
ATOM 556 C CA . LEU A 1 73 ? 10.859 -19.469 -7.348 1 97.25 73 LEU A CA 1
ATOM 557 C C . LEU A 1 73 ? 11.867 -20.312 -6.586 1 97.25 73 LEU A C 1
ATOM 559 O O . LEU A 1 73 ? 12.258 -21.391 -7.051 1 97.25 73 LEU A O 1
ATOM 563 N N . SER A 1 74 ? 12.211 -19.797 -5.41 1 97.31 74 SER A N 1
ATOM 564 C CA . SER A 1 74 ? 12.969 -20.703 -4.559 1 97.31 74 SER A CA 1
ATOM 565 C C . SER A 1 74 ? 12.211 -22 -4.312 1 97.31 74 SER A C 1
ATOM 567 O O . SER A 1 74 ? 10.984 -22.016 -4.293 1 97.31 74 SER A O 1
ATOM 569 N N . LEU A 1 75 ? 12.992 -23.078 -4.09 1 97.31 75 LEU A N 1
ATOM 570 C CA . LEU A 1 75 ? 12.367 -24.359 -3.814 1 97.31 75 LEU A CA 1
ATOM 571 C C . LEU A 1 75 ? 11.438 -24.266 -2.609 1 97.31 75 LEU A C 1
ATOM 573 O O . LEU A 1 75 ? 10.336 -24.812 -2.619 1 97.31 75 LEU A O 1
ATOM 577 N N . LYS A 1 76 ? 11.836 -23.625 -1.584 1 96.56 76 LYS A N 1
ATOM 578 C CA . LYS A 1 76 ? 11 -23.453 -0.398 1 96.56 76 LYS A CA 1
ATOM 579 C C . LYS A 1 76 ? 9.664 -22.828 -0.756 1 96.56 76 LYS A C 1
ATOM 581 O O . LYS A 1 76 ? 8.602 -23.328 -0.361 1 96.56 76 LYS A O 1
ATOM 586 N N . ASN A 1 77 ? 9.742 -21.703 -1.469 1 97.38 77 ASN A N 1
ATOM 587 C CA . ASN A 1 77 ? 8.516 -21.016 -1.857 1 97.38 77 ASN A CA 1
ATOM 588 C C . ASN A 1 77 ? 7.625 -21.922 -2.713 1 97.38 77 ASN A C 1
ATOM 590 O O . ASN A 1 77 ? 6.406 -21.969 -2.518 1 97.38 77 ASN A O 1
ATOM 594 N N . TYR A 1 78 ? 8.188 -22.578 -3.646 1 98.06 78 TYR A N 1
ATOM 595 C CA . TYR A 1 78 ? 7.434 -23.469 -4.523 1 98.06 78 TYR A CA 1
ATOM 596 C C . TYR A 1 78 ? 6.719 -24.547 -3.721 1 98.06 78 TYR A C 1
ATOM 598 O O . TYR A 1 78 ? 5.512 -24.75 -3.877 1 98.06 78 TYR A O 1
ATOM 606 N N . GLU A 1 79 ? 7.5 -25.188 -2.844 1 96.88 79 GLU A N 1
ATOM 607 C CA . GLU A 1 79 ? 6.941 -26.281 -2.041 1 96.88 79 GLU A CA 1
ATOM 608 C C . GLU A 1 79 ? 5.828 -25.766 -1.129 1 96.88 79 GLU A C 1
ATOM 610 O O . GLU A 1 79 ? 4.793 -26.422 -0.979 1 96.88 79 GLU A O 1
ATOM 615 N N . ASP A 1 80 ? 6.02 -24.656 -0.555 1 96.81 80 ASP A N 1
ATOM 616 C CA . ASP A 1 80 ? 5.027 -24.078 0.351 1 96.81 80 ASP A CA 1
ATOM 617 C C . ASP A 1 80 ? 3.758 -23.688 -0.402 1 96.81 80 ASP A C 1
ATOM 619 O O . ASP A 1 80 ? 2.652 -23.797 0.133 1 96.81 80 ASP A O 1
ATOM 623 N N . LEU A 1 81 ? 3.926 -23.188 -1.642 1 97.06 81 LEU A N 1
ATOM 624 C CA . LEU A 1 81 ? 2.789 -22.672 -2.396 1 97.06 81 LEU A CA 1
ATOM 625 C C . LEU A 1 81 ? 2.012 -23.797 -3.057 1 97.06 81 LEU A C 1
ATOM 627 O O . LEU A 1 81 ? 0.808 -23.672 -3.291 1 97.06 81 LEU A O 1
ATOM 631 N N . ARG A 1 82 ? 2.646 -24.875 -3.32 1 96.62 82 ARG A N 1
ATOM 632 C CA . ARG A 1 82 ? 1.938 -25.969 -3.984 1 96.62 82 ARG A CA 1
ATOM 633 C C . ARG A 1 82 ? 1.291 -26.906 -2.967 1 96.62 82 ARG A C 1
ATOM 635 O O . ARG A 1 82 ? 0.518 -27.781 -3.336 1 96.62 82 ARG A O 1
ATOM 642 N N . ALA A 1 83 ? 1.6 -26.781 -1.72 1 94.19 83 ALA A N 1
ATOM 643 C CA . ALA A 1 83 ? 1.126 -27.672 -0.671 1 94.19 83 ALA A CA 1
ATOM 644 C C . ALA A 1 83 ? -0.398 -27.672 -0.594 1 94.19 83 ALA A C 1
ATOM 646 O O . ALA A 1 83 ? -1.042 -26.688 -0.938 1 94.19 83 ALA A O 1
ATOM 647 N N . ASP A 1 84 ? -0.892 -28.797 -0.225 1 92.31 84 ASP A N 1
ATOM 648 C CA . ASP A 1 84 ? -2.318 -28.891 0.075 1 92.31 84 ASP A CA 1
ATOM 649 C C . ASP A 1 84 ? -2.641 -28.219 1.412 1 92.31 84 ASP A C 1
ATOM 651 O O . ASP A 1 84 ? -2.367 -28.781 2.473 1 92.31 84 ASP A O 1
ATOM 655 N N . CYS A 1 85 ? -3.238 -27.094 1.321 1 92.81 85 CYS A N 1
ATOM 656 C CA . CYS A 1 85 ? -3.529 -26.312 2.518 1 92.81 85 CYS A CA 1
ATOM 657 C C . CYS A 1 85 ? -5.031 -26.109 2.678 1 92.81 85 CYS A C 1
ATOM 659 O O . CYS A 1 85 ? -5.766 -26.062 1.689 1 92.81 85 CYS A O 1
ATOM 661 N N . VAL A 1 86 ? -5.48 -25.938 3.939 1 93.19 86 VAL A N 1
ATOM 662 C CA . VAL A 1 86 ? -6.871 -25.609 4.23 1 93.19 86 VAL A CA 1
ATOM 663 C C . VAL A 1 86 ? -7.219 -24.266 3.58 1 93.19 86 VAL A C 1
ATOM 665 O O . VAL A 1 86 ? -8.234 -24.156 2.891 1 93.19 86 VAL A O 1
ATOM 668 N N . VAL A 1 87 ? -6.375 -23.281 3.838 1 95.06 87 VAL A N 1
ATOM 669 C CA . VAL A 1 87 ? -6.508 -21.984 3.16 1 95.06 87 VAL A CA 1
ATOM 670 C C . VAL A 1 87 ? -5.711 -22 1.857 1 95.06 87 VAL A C 1
ATOM 672 O O . VAL A 1 87 ? -4.496 -22.219 1.868 1 95.06 87 VAL A O 1
ATOM 675 N N . PRO A 1 88 ? -6.43 -21.797 0.755 1 96.69 88 PRO A N 1
ATOM 676 C CA . PRO A 1 88 ? -5.676 -21.781 -0.5 1 96.69 88 PRO A CA 1
ATOM 677 C C . PRO A 1 88 ? -4.629 -20.672 -0.552 1 96.69 88 PRO A C 1
ATOM 679 O O . PRO A 1 88 ? -4.773 -19.656 0.133 1 96.69 88 PRO A O 1
ATOM 682 N N . ARG A 1 89 ? -3.631 -20.922 -1.393 1 97.19 89 ARG A N 1
ATOM 683 C CA . ARG A 1 89 ? -2.535 -19.969 -1.553 1 97.19 89 ARG A CA 1
ATOM 684 C C . ARG A 1 89 ? -2.338 -19.609 -3.02 1 97.19 89 ARG A C 1
ATOM 686 O O . ARG A 1 89 ? -2.457 -20.453 -3.9 1 97.19 89 ARG A O 1
ATOM 693 N N . ILE A 1 90 ? -1.958 -18.312 -3.195 1 98.12 90 ILE A N 1
ATOM 694 C CA . ILE A 1 90 ? -1.618 -17.906 -4.555 1 98.12 90 ILE A CA 1
ATOM 695 C C . ILE A 1 90 ? -0.281 -17.172 -4.555 1 98.12 90 ILE A C 1
ATOM 697 O O . ILE A 1 90 ? 0.124 -16.609 -3.535 1 98.12 90 ILE A O 1
ATOM 701 N N . LEU A 1 91 ? 0.411 -17.25 -5.707 1 98.44 91 LEU A N 1
ATOM 702 C CA . LEU A 1 91 ? 1.567 -16.422 -6.016 1 98.44 91 LEU A CA 1
ATOM 703 C C . LEU A 1 91 ? 1.148 -15.172 -6.785 1 98.44 91 LEU A C 1
ATOM 705 O O . LEU A 1 91 ? 0.376 -15.258 -7.742 1 98.44 91 LEU A O 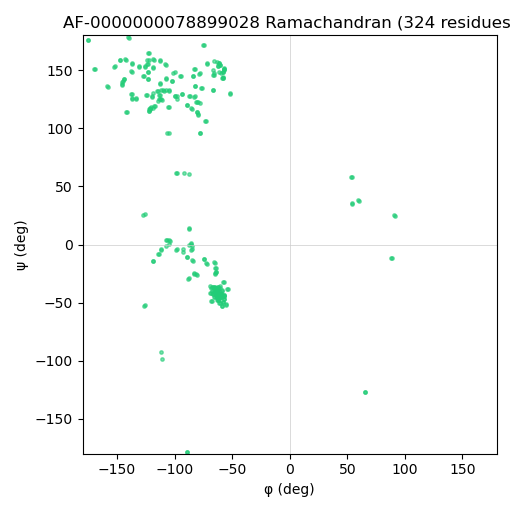1
ATOM 709 N N . ILE A 1 92 ? 1.571 -14.039 -6.352 1 98.81 92 ILE A N 1
ATOM 710 C CA . ILE A 1 92 ? 1.417 -12.773 -7.074 1 98.81 92 ILE A CA 1
ATOM 711 C C . ILE A 1 92 ? 2.787 -12.258 -7.508 1 98.81 92 ILE A C 1
ATOM 713 O O . ILE A 1 92 ? 3.723 -12.219 -6.703 1 98.81 92 ILE A O 1
ATOM 717 N N . VAL A 1 93 ? 2.926 -11.938 -8.789 1 98.69 93 VAL A N 1
ATOM 718 C CA . VAL A 1 93 ? 4.188 -11.398 -9.297 1 98.69 93 VAL A CA 1
ATOM 719 C C . VAL A 1 93 ? 3.951 -10.031 -9.93 1 98.69 93 VAL A C 1
ATOM 721 O O . VAL A 1 93 ? 3.223 -9.922 -10.922 1 98.69 93 VAL A O 1
ATOM 724 N N . LEU A 1 94 ? 4.539 -9.008 -9.383 1 98.75 94 LEU A N 1
ATOM 725 C CA . LEU A 1 94 ? 4.484 -7.672 -9.961 1 98.75 94 LEU A CA 1
ATOM 726 C C . LEU A 1 94 ? 5.586 -7.484 -11 1 98.75 94 LEU A C 1
ATOM 728 O O . LEU A 1 94 ? 6.77 -7.613 -10.688 1 98.75 94 LEU A O 1
ATOM 732 N N . ALA A 1 95 ? 5.172 -7.254 -12.25 1 98.38 95 ALA A N 1
ATOM 733 C CA . ALA A 1 95 ? 6.102 -6.859 -13.305 1 98.38 95 ALA A CA 1
ATOM 734 C C . ALA A 1 95 ? 6.375 -5.359 -13.258 1 98.38 95 ALA A C 1
ATOM 736 O O . ALA A 1 95 ? 5.441 -4.555 -13.219 1 98.38 95 ALA A O 1
ATOM 737 N N . MET A 1 96 ? 7.621 -4.996 -13.234 1 98.06 96 MET A N 1
ATOM 738 C CA . MET A 1 96 ? 8.008 -3.594 -13.125 1 98.06 96 MET A CA 1
ATOM 739 C C . MET A 1 96 ? 8.914 -3.182 -14.273 1 98.06 96 MET A C 1
ATOM 741 O O . MET A 1 96 ? 9.586 -4.023 -14.875 1 98.06 96 MET A O 1
ATOM 745 N N . PRO A 1 97 ? 8.93 -1.821 -14.609 1 98 97 PRO A N 1
ATOM 746 C CA . PRO A 1 97 ? 9.898 -1.343 -15.594 1 98 97 PRO A CA 1
ATOM 747 C C . PRO A 1 97 ? 11.344 -1.571 -15.164 1 98 97 PRO A C 1
ATOM 749 O O . PRO A 1 97 ? 11.633 -1.617 -13.961 1 98 97 PRO A O 1
ATOM 752 N N . GLU A 1 98 ? 12.164 -1.659 -16.172 1 97.38 98 GLU A N 1
ATOM 753 C CA . GLU A 1 98 ? 13.594 -1.795 -15.891 1 97.38 98 GLU A CA 1
ATOM 754 C C . GLU A 1 98 ? 14.141 -0.541 -15.219 1 97.38 98 GLU A C 1
ATOM 756 O O . GLU A 1 98 ? 14.984 -0.629 -14.328 1 97.38 98 GLU A O 1
ATOM 761 N N . ASN A 1 99 ? 13.688 0.579 -15.695 1 97.88 99 ASN A N 1
ATOM 762 C CA . ASN A 1 99 ? 14.117 1.858 -15.141 1 97.88 99 ASN A CA 1
ATOM 763 C C . ASN A 1 99 ? 13.359 2.189 -13.859 1 97.88 99 ASN A C 1
ATOM 765 O O . ASN A 1 99 ? 12.164 2.465 -13.891 1 97.88 99 ASN A O 1
ATOM 769 N N . GLU A 1 100 ? 14.078 2.217 -12.773 1 97.5 100 GLU A N 1
ATOM 770 C CA . GLU A 1 100 ? 13.5 2.434 -11.445 1 97.5 100 GLU A CA 1
ATOM 771 C C . GLU A 1 100 ? 12.734 3.754 -11.391 1 97.5 100 GLU A C 1
ATOM 773 O O . GLU A 1 100 ? 11.742 3.871 -10.672 1 97.5 100 GLU A O 1
ATOM 778 N N . ALA A 1 101 ? 13.172 4.77 -12.133 1 97.12 101 ALA A N 1
ATOM 779 C CA . ALA A 1 101 ? 12.539 6.086 -12.117 1 97.12 101 ALA A CA 1
ATOM 780 C C . ALA A 1 101 ? 11.117 6.023 -12.68 1 97.12 101 ALA A C 1
ATOM 782 O O . ALA A 1 101 ? 10.32 6.941 -12.477 1 97.12 101 ALA A O 1
ATOM 783 N N . GLU A 1 102 ? 10.859 4.926 -13.336 1 98 102 GLU A N 1
ATOM 784 C CA . GLU A 1 102 ? 9.57 4.789 -14.008 1 98 102 GLU A CA 1
ATOM 785 C C . GLU A 1 102 ? 8.594 3.979 -13.164 1 98 102 GLU A C 1
ATOM 787 O O . GLU A 1 102 ? 7.422 3.828 -13.523 1 98 102 GLU A O 1
ATOM 792 N N . TRP A 1 103 ? 9.039 3.449 -12.031 1 98.62 103 TRP A N 1
ATOM 793 C CA . TRP A 1 103 ? 8.18 2.58 -11.234 1 98.62 103 TRP A CA 1
ATOM 794 C C . TRP A 1 103 ? 6.949 3.332 -10.742 1 98.62 103 TRP A C 1
ATOM 796 O O . TRP A 1 103 ? 5.852 2.771 -10.688 1 98.62 103 TRP A O 1
ATOM 806 N N . LEU A 1 104 ? 7.145 4.594 -10.414 1 98.69 104 LEU A N 1
ATOM 807 C CA . LEU A 1 104 ? 6.094 5.426 -9.844 1 98.69 104 LEU A CA 1
ATOM 808 C C . LEU A 1 104 ? 6.094 6.816 -10.469 1 98.69 104 LEU A C 1
ATOM 810 O O . LEU A 1 104 ? 7.152 7.414 -10.664 1 98.69 104 LEU A O 1
ATOM 814 N N . ALA A 1 105 ? 4.969 7.215 -10.898 1 98.06 105 ALA A N 1
ATOM 815 C CA . ALA A 1 105 ? 4.754 8.586 -11.344 1 98.06 105 ALA A CA 1
ATOM 816 C C . ALA A 1 105 ? 3.621 9.25 -10.57 1 98.06 105 ALA A C 1
ATOM 818 O O . ALA A 1 105 ? 2.672 8.578 -10.148 1 98.06 105 ALA A O 1
ATOM 819 N N . GLN A 1 106 ? 3.768 10.57 -10.406 1 97.5 106 GLN A N 1
ATOM 820 C CA . GLN A 1 106 ? 2.779 11.219 -9.555 1 97.5 106 GLN A CA 1
ATOM 821 C C . GLN A 1 106 ? 2.459 12.625 -10.047 1 97.5 106 GLN A C 1
ATOM 823 O O . GLN A 1 106 ? 3.342 13.328 -10.539 1 97.5 106 GLN A O 1
ATOM 828 N N . SER A 1 107 ? 1.32 13.016 -10.008 1 96.06 107 SER A N 1
ATOM 829 C CA . SER A 1 107 ? 0.792 14.359 -10.195 1 96.06 107 SER A CA 1
ATOM 830 C C . SER A 1 107 ? -0.338 14.656 -9.211 1 96.06 107 SER A C 1
ATOM 832 O O . SER A 1 107 ? -0.668 13.812 -8.367 1 96.06 107 SER A O 1
ATOM 834 N N . GLU A 1 108 ? -0.855 15.844 -9.281 1 95.31 108 GLU A N 1
ATOM 835 C CA . GLU A 1 108 ? -2.002 16.156 -8.43 1 95.31 108 GLU A CA 1
ATOM 836 C C . GLU A 1 108 ? -3.213 15.305 -8.812 1 95.31 108 GLU A C 1
ATOM 838 O O . GLU A 1 108 ? -4.105 15.078 -7.988 1 95.31 108 GLU A O 1
ATOM 843 N N . ALA A 1 109 ? -3.201 14.758 -10.039 1 96.31 109 ALA A N 1
ATOM 844 C CA . ALA A 1 109 ? -4.363 14.031 -10.539 1 96.31 109 ALA A CA 1
ATOM 845 C C . ALA A 1 109 ? -4.305 12.555 -10.141 1 96.31 109 ALA A C 1
ATOM 847 O O . ALA A 1 109 ? -5.344 11.906 -9.992 1 96.31 109 ALA A O 1
ATOM 848 N N . GLU A 1 110 ? -3.057 12.094 -10.016 1 98.25 110 GLU A N 1
ATOM 849 C CA . GLU A 1 110 ? -3.033 10.641 -9.844 1 98.25 110 GLU A CA 1
ATOM 850 C C . GLU A 1 110 ? -1.643 10.156 -9.438 1 98.25 110 GLU A C 1
ATOM 852 O O . GLU A 1 110 ? -0.645 10.836 -9.695 1 98.25 110 GLU A O 1
ATOM 857 N N . LEU A 1 111 ? -1.59 9.078 -8.719 1 98.62 111 LEU A N 1
ATOM 858 C CA . LEU A 1 111 ? -0.411 8.25 -8.5 1 98.62 111 LEU A CA 1
ATOM 859 C C . LEU A 1 111 ? -0.425 7.027 -9.406 1 98.62 111 LEU A C 1
ATOM 861 O O . LEU A 1 111 ? -1.4 6.273 -9.43 1 98.62 111 LEU A O 1
ATOM 865 N N . ILE A 1 112 ? 0.667 6.82 -10.141 1 98.69 112 ILE A N 1
ATOM 866 C CA . ILE A 1 112 ? 0.741 5.73 -11.109 1 98.69 112 ILE A CA 1
ATOM 867 C C . ILE A 1 112 ? 1.844 4.754 -10.703 1 98.69 112 ILE A C 1
ATOM 869 O O . ILE A 1 112 ? 2.998 5.152 -10.531 1 98.69 112 ILE A O 1
ATOM 873 N N . LEU A 1 113 ? 1.497 3.51 -10.445 1 98.69 113 LEU A N 1
ATOM 874 C CA . LEU A 1 113 ? 2.457 2.42 -10.32 1 98.69 113 LEU A CA 1
ATOM 875 C C . LEU A 1 113 ? 2.566 1.632 -11.617 1 98.69 113 LEU A C 1
ATOM 877 O O . LEU A 1 113 ? 1.558 1.168 -12.156 1 98.69 113 LEU A O 1
ATOM 881 N N . ARG A 1 114 ? 3.744 1.507 -12.125 1 98.12 114 ARG A N 1
ATOM 882 C CA . ARG A 1 114 ? 3.922 0.764 -13.375 1 98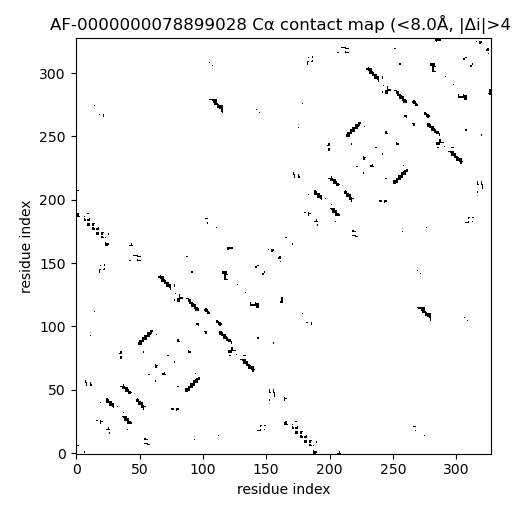.12 114 ARG A CA 1
ATOM 883 C C . ARG A 1 114 ? 4.594 -0.582 -13.117 1 98.12 114 ARG A C 1
ATOM 885 O O . ARG A 1 114 ? 5.598 -0.654 -12.406 1 98.12 114 ARG A O 1
ATOM 892 N N . ARG A 1 115 ? 4.117 -1.681 -13.648 1 96.88 115 ARG A N 1
ATOM 893 C CA . ARG A 1 115 ? 3.084 -2.037 -14.609 1 96.88 115 ARG A CA 1
ATOM 894 C C . ARG A 1 115 ? 1.921 -2.75 -13.922 1 96.88 115 ARG A C 1
ATOM 896 O O . ARG A 1 115 ? 1.225 -2.16 -13.102 1 96.88 115 ARG A O 1
ATOM 903 N N . CYS A 1 116 ? 1.942 -4.129 -14.016 1 97.75 116 CYS A N 1
ATOM 904 C CA . CYS A 1 116 ? 0.82 -4.844 -13.414 1 97.75 116 CYS A CA 1
ATOM 905 C C . CYS A 1 116 ? 1.283 -6.137 -12.758 1 97.75 116 CYS A C 1
ATOM 907 O O . CYS A 1 116 ? 2.387 -6.613 -13.031 1 97.75 116 CYS A O 1
ATOM 909 N N . ALA A 1 117 ? 0.465 -6.609 -11.844 1 98.69 117 ALA A N 1
ATOM 910 C CA . ALA A 1 117 ? 0.721 -7.887 -11.195 1 98.69 117 ALA A CA 1
ATOM 911 C C . ALA A 1 117 ? -0.124 -9 -11.812 1 98.69 117 ALA A C 1
ATOM 913 O O . ALA A 1 117 ? -1.239 -8.75 -12.273 1 98.69 117 ALA A O 1
ATOM 914 N N . TYR A 1 118 ? 0.444 -10.18 -11.797 1 98.56 118 TYR A N 1
ATOM 915 C CA . TYR A 1 118 ? -0.206 -11.414 -12.227 1 98.56 118 TYR A CA 1
ATOM 916 C C . TYR A 1 118 ? -0.303 -12.414 -11.086 1 98.56 118 TYR A C 1
ATOM 918 O O . TYR A 1 118 ? 0.434 -12.312 -10.102 1 98.56 118 TYR A O 1
ATOM 926 N N . TRP A 1 119 ? -1.236 -13.375 -11.242 1 98.5 119 TRP A N 1
ATOM 927 C CA . TRP A 1 119 ? -1.401 -14.32 -10.141 1 98.5 119 TRP A CA 1
ATOM 928 C C . TRP A 1 119 ? -1.555 -15.742 -10.656 1 98.5 119 TRP A C 1
ATOM 930 O O . TRP A 1 119 ? -1.888 -15.953 -11.828 1 98.5 119 TRP A O 1
ATOM 940 N N . ARG A 1 120 ? -1.203 -16.703 -9.766 1 97.69 120 ARG A N 1
ATOM 941 C CA . ARG A 1 120 ? -1.363 -18.109 -10.086 1 97.69 120 ARG A CA 1
ATOM 942 C C . ARG A 1 120 ? -1.42 -18.953 -8.812 1 97.69 120 ARG A C 1
ATOM 944 O O . ARG A 1 120 ? -0.673 -18.703 -7.867 1 97.69 120 ARG A O 1
ATOM 951 N N . SER A 1 121 ? -2.369 -19.891 -8.812 1 97.94 121 SER A N 1
ATOM 952 C CA . SER A 1 121 ? -2.307 -20.938 -7.805 1 97.94 121 SER A CA 1
ATOM 953 C C . SER A 1 121 ? -1.354 -22.047 -8.227 1 97.94 121 SER A C 1
ATOM 955 O O . SER A 1 121 ? -1.378 -22.5 -9.375 1 97.94 121 SER A O 1
ATOM 957 N N . LEU A 1 122 ? -0.578 -22.484 -7.367 1 97.06 122 LEU A N 1
ATOM 958 C CA . LEU A 1 122 ? 0.328 -23.594 -7.66 1 97.06 122 LEU A CA 1
ATOM 959 C C . LEU A 1 122 ? -0.168 -24.891 -7.027 1 97.06 122 LEU A C 1
ATOM 961 O O . LEU A 1 122 ? 0.513 -25.922 -7.086 1 97.06 122 LEU A O 1
ATOM 965 N N . ALA A 1 123 ? -1.308 -24.797 -6.418 1 95.56 123 ALA A N 1
ATOM 966 C CA . ALA A 1 123 ? -1.875 -25.984 -5.797 1 95.56 123 ALA A CA 1
ATOM 967 C C . ALA A 1 123 ? -1.919 -27.156 -6.781 1 95.56 123 ALA A C 1
ATOM 969 O O . ALA A 1 123 ? -2.338 -26.984 -7.93 1 95.56 123 ALA A O 1
ATOM 970 N N . GLY A 1 124 ? -1.417 -28.297 -6.328 1 91.88 124 GLY A N 1
ATOM 971 C CA . GLY A 1 124 ? -1.522 -29.5 -7.129 1 91.88 124 GLY A CA 1
ATOM 972 C C . GLY A 1 124 ? -0.372 -29.672 -8.102 1 91.88 124 GLY A C 1
ATOM 973 O O . GLY A 1 124 ? -0.256 -30.719 -8.758 1 91.88 124 GLY A O 1
ATOM 974 N N . GLU A 1 125 ? 0.469 -28.609 -8.305 1 95.69 125 GLU A N 1
ATOM 975 C CA . GLU A 1 125 ? 1.648 -28.766 -9.156 1 95.69 125 GLU A CA 1
ATOM 976 C C . GLU A 1 125 ? 2.549 -29.891 -8.656 1 95.69 125 GLU A C 1
ATOM 978 O O . GLU A 1 125 ? 2.584 -30.172 -7.457 1 95.69 125 GLU A O 1
ATOM 983 N N . PRO A 1 126 ? 3.25 -30.516 -9.508 1 95.12 126 PRO A N 1
ATOM 984 C CA . PRO A 1 126 ? 4.047 -31.688 -9.109 1 95.12 126 PRO A CA 1
ATOM 985 C C . PRO A 1 126 ? 5.27 -31.297 -8.273 1 95.12 126 PRO A C 1
ATOM 987 O O . PRO A 1 126 ? 5.773 -30.188 -8.383 1 95.12 126 PRO A O 1
ATOM 990 N N . ALA A 1 127 ? 5.719 -32.25 -7.504 1 95.12 127 ALA A N 1
ATOM 991 C CA . ALA A 1 127 ? 7.023 -32.094 -6.863 1 95.12 127 ALA A CA 1
ATOM 992 C C . ALA A 1 127 ? 8.141 -32.062 -7.898 1 95.12 127 ALA A C 1
ATOM 994 O O . ALA A 1 127 ? 7.922 -32.375 -9.07 1 95.12 127 ALA A O 1
ATOM 995 N N . THR A 1 128 ? 9.188 -31.5 -7.438 1 94.5 128 THR A N 1
ATOM 996 C CA . THR A 1 128 ? 10.312 -31.391 -8.359 1 94.5 128 THR A CA 1
ATOM 997 C C . THR A 1 128 ? 11.57 -32 -7.746 1 94.5 128 THR A C 1
ATOM 999 O O . THR A 1 128 ? 11.648 -32.188 -6.527 1 94.5 128 THR A O 1
ATOM 1002 N N . GLY A 1 129 ? 12.5 -32.469 -8.586 1 93.5 129 GLY A N 1
ATOM 1003 C CA . GLY A 1 129 ? 13.805 -32.938 -8.148 1 93.5 129 GLY A CA 1
ATOM 1004 C C . GLY A 1 129 ? 14.82 -31.828 -8.016 1 93.5 129 GLY A C 1
ATOM 1005 O O . GLY A 1 129 ? 15.938 -32.062 -7.543 1 93.5 129 GLY A O 1
ATOM 1006 N N . ASN A 1 130 ? 14.414 -30.656 -8.406 1 92.38 130 ASN A N 1
ATOM 1007 C CA . ASN A 1 130 ? 15.312 -29.516 -8.289 1 92.38 130 ASN A CA 1
ATOM 1008 C C . ASN A 1 130 ? 15.688 -29.234 -6.836 1 92.38 130 ASN A C 1
ATOM 1010 O O . ASN A 1 130 ? 14.906 -29.516 -5.926 1 92.38 130 ASN A O 1
ATOM 1014 N N . THR A 1 131 ? 16.875 -28.625 -6.637 1 95 131 THR A N 1
ATOM 1015 C CA . THR A 1 131 ? 17.328 -28.453 -5.262 1 95 131 THR A CA 1
ATOM 1016 C C . THR A 1 131 ? 17.375 -26.969 -4.891 1 95 131 THR A C 1
ATOM 1018 O O . THR A 1 131 ? 17.531 -26.625 -3.719 1 95 131 THR A O 1
ATOM 1021 N N . THR A 1 132 ? 17.172 -26.125 -5.887 1 96.88 132 THR A N 1
ATOM 1022 C CA . THR A 1 132 ? 17.359 -24.719 -5.543 1 96.88 132 THR A CA 1
ATOM 1023 C C . THR A 1 132 ? 16.125 -23.906 -5.91 1 96.88 132 THR A C 1
ATOM 1025 O O . THR A 1 132 ? 15.625 -23.125 -5.094 1 96.88 132 THR A O 1
ATOM 1028 N N . SER A 1 133 ? 15.695 -24.047 -7.18 1 97.62 133 SER A N 1
ATOM 1029 C CA . SER A 1 133 ? 14.586 -23.234 -7.637 1 97.62 133 SER A CA 1
ATOM 1030 C C . SER A 1 133 ? 13.727 -23.969 -8.664 1 97.62 133 SER A C 1
ATOM 1032 O O . SER A 1 133 ? 14.156 -24.984 -9.203 1 97.62 133 SER A O 1
ATOM 1034 N N . VAL A 1 134 ? 12.539 -23.531 -8.797 1 97.75 134 VAL A N 1
ATOM 1035 C CA . VAL A 1 134 ? 11.586 -23.984 -9.805 1 97.75 134 VAL A CA 1
ATOM 1036 C C . VAL A 1 134 ? 11.086 -22.797 -10.617 1 97.75 134 VAL A C 1
ATOM 1038 O O . VAL A 1 134 ? 10.672 -21.781 -10.055 1 97.75 134 VAL A O 1
ATOM 1041 N N . THR A 1 135 ? 11.156 -22.922 -11.961 1 97.5 135 THR A N 1
ATOM 1042 C CA . THR A 1 135 ? 10.594 -21.891 -12.82 1 97.5 135 THR A CA 1
ATOM 1043 C C . THR A 1 135 ? 9.086 -22.078 -12.961 1 97.5 135 THR A C 1
ATOM 1045 O O . THR A 1 135 ? 8.617 -23.125 -13.383 1 97.5 135 THR A O 1
ATOM 1048 N N . VAL A 1 136 ? 8.367 -21 -12.586 1 97.62 136 VAL A N 1
ATOM 1049 C CA . VAL A 1 136 ? 6.922 -21.078 -12.742 1 97.62 136 VAL A CA 1
ATOM 1050 C C . VAL A 1 136 ? 6.48 -20.172 -13.891 1 97.62 136 VAL A C 1
ATOM 1052 O O . VAL A 1 136 ? 7.184 -19.219 -14.242 1 97.62 136 VAL A O 1
ATOM 1055 N N . HIS A 1 137 ? 5.316 -20.516 -14.469 1 97.38 137 HIS A N 1
ATOM 1056 C CA . HIS A 1 137 ? 4.738 -19.766 -15.578 1 97.38 137 HIS A CA 1
ATOM 1057 C C . HIS A 1 137 ? 3.363 -19.203 -15.211 1 97.38 137 HIS A C 1
ATOM 1059 O O . HIS A 1 137 ? 2.51 -19.938 -14.703 1 97.38 137 HIS A O 1
ATOM 1065 N N . ILE A 1 138 ? 3.215 -17.938 -15.414 1 97.62 138 ILE A N 1
ATOM 1066 C CA . ILE A 1 138 ? 1.936 -17.297 -15.148 1 97.62 138 ILE A CA 1
ATOM 1067 C C . ILE A 1 138 ? 1.401 -16.656 -16.422 1 97.62 138 ILE A C 1
ATOM 1069 O O . ILE A 1 138 ? 2.018 -15.742 -16.984 1 97.62 138 ILE A O 1
ATOM 1073 N N . PRO A 1 139 ? 0.252 -17.109 -16.891 1 96.62 139 PRO A N 1
ATOM 1074 C CA . PRO A 1 139 ? -0.325 -16.469 -18.078 1 96.62 139 PRO A CA 1
ATOM 1075 C C . PRO A 1 139 ? -0.563 -14.969 -17.875 1 96.62 139 PRO A C 1
ATOM 1077 O O . PRO A 1 139 ? -0.978 -14.547 -16.797 1 96.62 139 PRO A O 1
ATOM 1080 N N . ARG A 1 140 ? -0.352 -14.164 -18.906 1 95.56 140 ARG A N 1
ATOM 1081 C CA . ARG A 1 140 ? -0.478 -12.719 -18.797 1 95.56 140 ARG A CA 1
ATOM 1082 C C . ARG A 1 140 ? -1.943 -12.297 -18.734 1 95.56 140 ARG A C 1
ATOM 1084 O O . ARG A 1 140 ? -2.252 -11.148 -18.422 1 95.56 140 ARG A O 1
ATOM 1091 N N . ASP A 1 141 ? -2.811 -13.141 -19.016 1 94.75 141 ASP A N 1
ATOM 1092 C CA . ASP A 1 141 ? -4.227 -12.805 -18.906 1 94.75 141 ASP A CA 1
ATOM 1093 C C . ASP A 1 141 ? -4.738 -13.023 -17.484 1 94.75 141 ASP A C 1
ATOM 1095 O O . ASP A 1 141 ? -5.914 -12.789 -17.203 1 94.75 141 ASP A O 1
ATOM 1099 N N . ARG A 1 142 ? -3.859 -13.43 -16.625 1 96.5 142 ARG A N 1
ATOM 1100 C CA . ARG A 1 142 ? -4.219 -13.562 -15.211 1 96.5 142 ARG A CA 1
ATOM 1101 C C . ARG A 1 142 ? -3.762 -12.344 -14.414 1 96.5 142 ARG A C 1
ATOM 1103 O O . ARG A 1 142 ? -3.02 -12.484 -13.438 1 96.5 142 ARG A O 1
ATOM 1110 N N . LEU A 1 143 ? -4.332 -11.266 -14.836 1 97.75 143 LEU A N 1
ATOM 1111 C CA . LEU A 1 143 ? -4.047 -10.016 -14.141 1 97.75 143 LEU A CA 1
ATOM 1112 C C . LEU A 1 143 ? -4.605 -10.047 -12.727 1 97.75 143 LEU A C 1
ATOM 1114 O O . LEU A 1 143 ? -5.727 -10.508 -12.5 1 97.75 143 LEU A O 1
ATOM 1118 N N . PHE A 1 144 ? -3.799 -9.648 -11.727 1 98.69 144 PHE A N 1
ATOM 1119 C CA . PHE A 1 144 ? -4.285 -9.453 -10.367 1 98.69 144 PHE A CA 1
ATOM 1120 C C . PHE A 1 144 ? -5.035 -8.133 -10.242 1 98.69 144 PHE A C 1
ATOM 1122 O O . PHE A 1 144 ? -4.418 -7.078 -10.062 1 98.69 144 PHE A O 1
ATOM 1129 N N . THR A 1 145 ? -6.332 -8.164 -10.352 1 98.62 145 THR A N 1
ATOM 1130 C CA . THR A 1 145 ? -7.219 -7.008 -10.336 1 98.62 145 THR A CA 1
ATOM 1131 C C . THR A 1 145 ? -8.25 -7.137 -9.219 1 98.62 145 THR A C 1
ATOM 1133 O O . THR A 1 145 ? -8.422 -8.211 -8.641 1 98.62 145 THR A O 1
ATOM 1136 N N . PRO A 1 146 ? -8.914 -5.996 -8.914 1 98.5 146 PRO A N 1
ATOM 1137 C CA . PRO A 1 146 ? -10.023 -6.113 -7.969 1 98.5 146 PRO A CA 1
ATOM 1138 C C . PRO A 1 146 ? -11.055 -7.156 -8.398 1 98.5 146 PRO A C 1
ATOM 1140 O O . PRO A 1 146 ? -11.562 -7.906 -7.562 1 98.5 146 PRO A O 1
ATOM 1143 N N . GLU A 1 147 ? -11.312 -7.219 -9.688 1 97.88 147 GLU A N 1
ATOM 1144 C CA . GLU A 1 147 ? -12.289 -8.172 -10.203 1 97.88 147 GLU A CA 1
ATOM 1145 C C . GLU A 1 147 ? -11.797 -9.609 -10.047 1 97.88 147 GLU A C 1
ATOM 1147 O O . GLU A 1 147 ? -12.547 -10.492 -9.633 1 97.88 147 GLU A O 1
ATOM 1152 N N . SER A 1 148 ? -10.57 -9.852 -10.453 1 98.06 148 SER A N 1
ATOM 1153 C CA . SER A 1 148 ? -10.055 -11.219 -10.344 1 98.06 148 SER A CA 1
ATOM 1154 C C . SER A 1 148 ? -9.961 -11.656 -8.891 1 98.06 148 SER A C 1
ATOM 1156 O O . SER A 1 148 ? -10.188 -12.82 -8.57 1 98.06 148 SER A O 1
ATOM 1158 N N . LEU A 1 149 ? -9.586 -10.758 -7.965 1 98.38 149 LEU A N 1
ATOM 1159 C CA . LEU A 1 149 ? -9.547 -11.086 -6.547 1 98.38 149 LEU A CA 1
ATOM 1160 C C . LEU A 1 149 ? -10.938 -11.438 -6.031 1 98.38 149 LEU A C 1
ATOM 1162 O O . LEU A 1 149 ? -11.109 -12.406 -5.289 1 98.38 149 LEU A O 1
ATOM 1166 N N . THR A 1 150 ? -11.898 -10.633 -6.41 1 97.62 150 THR A N 1
ATOM 1167 C CA . THR A 1 150 ? -13.273 -10.906 -6.02 1 97.62 150 THR A CA 1
ATOM 1168 C C . THR A 1 150 ? -13.703 -12.297 -6.492 1 97.62 150 THR A C 1
ATOM 1170 O O . THR A 1 150 ? -14.32 -13.055 -5.738 1 97.62 150 THR A O 1
ATOM 1173 N N . ASP A 1 151 ? -13.359 -12.602 -7.727 1 97.69 151 ASP A N 1
ATOM 1174 C CA . ASP A 1 151 ? -13.688 -13.914 -8.273 1 97.69 151 ASP A CA 1
ATOM 1175 C C . ASP A 1 151 ? -12.984 -15.023 -7.5 1 97.69 151 ASP A C 1
ATOM 1177 O O . ASP A 1 151 ? -13.578 -16.062 -7.207 1 97.69 151 ASP A O 1
ATOM 1181 N N . MET A 1 152 ? -11.734 -14.852 -7.215 1 97.75 152 MET A N 1
ATOM 1182 C CA . MET A 1 152 ? -10.984 -15.836 -6.441 1 97.75 152 MET A CA 1
ATOM 1183 C C . MET A 1 152 ? -11.648 -16.094 -5.09 1 97.75 152 MET A C 1
ATOM 1185 O O . MET A 1 152 ? -11.812 -17.234 -4.68 1 97.75 152 MET A O 1
ATOM 1189 N N . MET A 1 153 ? -12.016 -15 -4.395 1 97.44 153 MET A N 1
ATOM 1190 C CA . MET A 1 153 ? -12.617 -15.109 -3.066 1 97.44 153 MET A CA 1
ATOM 1191 C C . MET A 1 153 ? -13.953 -15.836 -3.133 1 97.44 153 MET A C 1
ATOM 1193 O O . MET A 1 153 ? -14.297 -16.594 -2.227 1 97.44 153 MET A O 1
ATOM 1197 N N . ARG A 1 154 ? -14.656 -15.539 -4.191 1 96.56 154 ARG A N 1
ATOM 1198 C CA . ARG A 1 154 ? -15.906 -16.266 -4.406 1 96.56 154 ARG A CA 1
ATOM 1199 C C . ARG A 1 154 ? -15.656 -17.75 -4.574 1 96.56 154 ARG A C 1
ATOM 1201 O O . ARG A 1 154 ? -16.375 -18.578 -4.008 1 96.56 154 ARG A O 1
ATOM 1208 N N . ARG A 1 155 ? -14.703 -18.125 -5.398 1 96.69 155 ARG A N 1
ATOM 1209 C CA . ARG A 1 155 ? -14.367 -19.516 -5.633 1 96.69 155 ARG A CA 1
ATOM 1210 C C . ARG A 1 155 ? -13.93 -20.203 -4.336 1 96.69 155 ARG A C 1
ATOM 1212 O O . ARG A 1 155 ? -14.32 -21.344 -4.07 1 96.69 155 ARG A O 1
ATOM 1219 N N . VAL A 1 156 ? -13.125 -19.5 -3.539 1 96.38 156 VAL A N 1
ATOM 1220 C CA . VAL A 1 156 ? -12.68 -20.031 -2.258 1 96.38 156 VAL A CA 1
ATOM 1221 C C . VAL A 1 156 ? -13.883 -20.328 -1.371 1 96.38 156 VAL A C 1
ATOM 1223 O O . VAL A 1 156 ? -13.969 -21.391 -0.751 1 96.38 156 VAL A O 1
ATOM 1226 N N . GLU A 1 157 ? -14.781 -19.375 -1.354 1 94.88 157 GLU A N 1
ATOM 1227 C CA . GLU A 1 157 ? -15.984 -19.547 -0.547 1 94.88 157 GLU A CA 1
ATOM 1228 C C . GLU A 1 157 ? -16.781 -20.766 -1.005 1 94.88 157 GLU A C 1
ATOM 1230 O O . GLU A 1 157 ? -17.328 -21.5 -0.181 1 94.88 157 GLU A O 1
ATOM 1235 N N . ALA A 1 158 ? -16.828 -21 -2.252 1 95.12 158 ALA A N 1
ATOM 1236 C CA . ALA A 1 158 ? -17.578 -22.094 -2.846 1 95.12 158 ALA A CA 1
ATOM 1237 C C . ALA A 1 158 ? -16.766 -23.391 -2.842 1 95.12 158 ALA A C 1
ATOM 1239 O O . ALA A 1 158 ? -17.234 -24.422 -3.332 1 95.12 158 ALA A O 1
ATOM 1240 N N . GLU A 1 159 ? -15.531 -23.328 -2.338 1 93.38 159 GLU A N 1
ATOM 1241 C CA . GLU A 1 159 ? -14.617 -24.453 -2.318 1 93.38 159 GLU A CA 1
ATOM 1242 C C . GLU A 1 159 ? -14.336 -24.969 -3.73 1 93.38 159 GLU A C 1
ATOM 1244 O O . GLU A 1 159 ? -14.305 -26.172 -3.971 1 93.38 159 GLU A O 1
ATOM 1249 N N . GLU A 1 160 ? -14.234 -23.969 -4.602 1 94.44 160 GLU A N 1
ATOM 1250 C CA . GLU A 1 160 ? -13.828 -24.25 -5.977 1 94.44 160 GLU A CA 1
ATOM 1251 C C . GLU A 1 160 ? -12.328 -24.047 -6.156 1 94.44 160 GLU A C 1
ATOM 1253 O O . GLU A 1 160 ? -11.734 -23.156 -5.539 1 94.44 160 GLU A O 1
ATOM 1258 N N . PRO A 1 161 ? -11.773 -24.875 -6.992 1 91.81 161 PRO A N 1
ATOM 1259 C CA . PRO A 1 161 ? -10.328 -24.719 -7.188 1 91.81 161 PRO A CA 1
ATOM 1260 C C . PRO A 1 161 ? -9.961 -23.406 -7.855 1 91.81 161 PRO A C 1
ATOM 1262 O O . PRO A 1 161 ? -10.734 -22.875 -8.656 1 91.81 161 PRO A O 1
ATOM 1265 N N . LEU A 1 162 ? -8.82 -22.828 -7.504 1 93.56 162 LEU A N 1
ATOM 1266 C CA . LEU A 1 162 ? -8.273 -21.625 -8.125 1 93.56 162 LEU A CA 1
ATOM 1267 C C . LEU A 1 162 ? -7.312 -21.984 -9.25 1 93.56 162 LEU A C 1
ATOM 1269 O O . LEU A 1 162 ? -6.746 -21.094 -9.898 1 93.56 162 LEU A O 1
ATOM 1273 N N . TRP A 1 163 ? -7.125 -23.391 -9.258 1 73.75 163 TRP A N 1
ATOM 1274 C CA . TRP A 1 163 ? -6.113 -23.812 -10.219 1 73.75 163 TRP A CA 1
ATOM 1275 C C . TRP A 1 163 ? -6.738 -24.656 -11.336 1 73.75 163 TRP A C 1
ATOM 1277 O O . TRP A 1 163 ? -7.902 -25.047 -11.242 1 73.75 163 TRP A O 1
ATOM 1287 N N . PRO A 1 164 ? -6.875 -24.75 -12.453 1 59.47 164 PRO A N 1
ATOM 1288 C CA . PRO A 1 164 ? -6.348 -25.359 -13.672 1 59.47 164 PRO A CA 1
ATOM 1289 C C . PRO A 1 164 ? -5.492 -24.391 -14.492 1 59.47 164 PRO A C 1
ATOM 1291 O O . PRO A 1 164 ? -5.652 -23.172 -14.375 1 59.47 164 PRO A O 1
ATOM 1294 N N . MET B 1 1 ? -17.719 -7.535 2.955 1 87.38 1 MET B N 1
ATOM 1295 C CA . MET B 1 1 ? -16.812 -6.582 2.324 1 87.38 1 MET B CA 1
ATOM 1296 C C . MET B 1 1 ? -16.609 -5.355 3.211 1 87.38 1 MET B C 1
ATOM 1298 O O . MET B 1 1 ? -17.469 -5.035 4.039 1 87.38 1 MET B O 1
ATOM 1302 N N . MET B 1 2 ? -15.438 -4.77 3.098 1 91.62 2 MET B N 1
ATOM 1303 C CA . MET B 1 2 ? -15.148 -3.553 3.848 1 91.62 2 MET B CA 1
ATOM 1304 C C . MET B 1 2 ? -16.156 -2.455 3.508 1 91.62 2 MET B C 1
ATOM 1306 O O . MET B 1 2 ? -16.609 -2.357 2.369 1 91.62 2 MET B O 1
ATOM 1310 N N . ASN B 1 3 ? -16.453 -1.71 4.57 1 94.19 3 ASN B N 1
ATOM 1311 C CA . ASN B 1 3 ? -17.219 -0.516 4.246 1 94.19 3 ASN B CA 1
ATOM 1312 C C . ASN B 1 3 ? -16.344 0.56 3.604 1 94.19 3 ASN B C 1
ATOM 1314 O O . ASN B 1 3 ? -15.133 0.404 3.506 1 94.19 3 ASN B O 1
ATOM 1318 N N . VAL B 1 4 ? -16.984 1.597 3.123 1 96.19 4 VAL B N 1
ATOM 1319 C CA . VAL B 1 4 ? -16.328 2.617 2.314 1 96.19 4 VAL B CA 1
ATOM 1320 C C . VAL B 1 4 ? -15.195 3.26 3.113 1 96.19 4 VAL B C 1
ATOM 1322 O O . VAL B 1 4 ? -14.102 3.475 2.588 1 96.19 4 VAL B O 1
ATOM 1325 N N . THR B 1 5 ? -15.406 3.592 4.371 1 94.88 5 THR B N 1
ATOM 1326 C CA . THR B 1 5 ? -14.406 4.242 5.219 1 94.88 5 THR B CA 1
ATOM 1327 C C . THR B 1 5 ? -13.18 3.352 5.391 1 94.88 5 THR B C 1
ATOM 1329 O O . THR B 1 5 ? -12.047 3.832 5.34 1 94.88 5 THR B O 1
ATOM 1332 N N . GLN B 1 6 ? -13.445 2.113 5.582 1 95.69 6 GLN B N 1
ATOM 1333 C CA . GLN B 1 6 ? -12.359 1.151 5.711 1 95.69 6 GLN B CA 1
ATOM 1334 C C . GLN B 1 6 ? -11.547 1.062 4.426 1 95.69 6 GLN B C 1
ATOM 1336 O O . GLN B 1 6 ? -10.312 0.976 4.465 1 95.69 6 GLN B O 1
ATOM 1341 N N . ARG B 1 7 ? -12.242 1.055 3.287 1 97.25 7 ARG B N 1
ATOM 1342 C CA . ARG B 1 7 ? -11.547 1.007 2.008 1 97.25 7 ARG B CA 1
ATOM 1343 C C . ARG B 1 7 ? -10.672 2.244 1.812 1 97.25 7 ARG B C 1
ATOM 1345 O O . ARG B 1 7 ? -9.555 2.148 1.307 1 97.25 7 ARG B O 1
ATOM 1352 N N . MET B 1 8 ? -11.1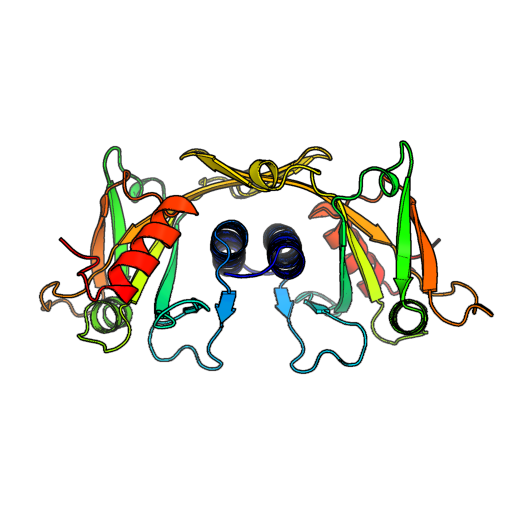64 3.371 2.236 1 97.88 8 MET B N 1
ATOM 1353 C CA . MET B 1 8 ? -10.398 4.609 2.137 1 97.88 8 MET B CA 1
ATOM 1354 C C . MET B 1 8 ? -9.141 4.543 2.992 1 97.88 8 MET B C 1
ATOM 1356 O O . MET B 1 8 ? -8.07 4.984 2.568 1 97.88 8 MET B O 1
ATOM 1360 N N . GLU B 1 9 ? -9.289 3.971 4.145 1 96.38 9 GLU B N 1
ATOM 1361 C CA . GLU B 1 9 ? -8.141 3.812 5.035 1 96.38 9 GLU B CA 1
ATOM 1362 C C . GLU B 1 9 ? -7.078 2.912 4.414 1 96.38 9 GLU B C 1
ATOM 1364 O O . GLU B 1 9 ? -5.891 3.24 4.434 1 96.38 9 GLU B O 1
ATOM 1369 N N . CYS B 1 10 ? -7.508 1.854 3.84 1 96.88 10 CYS B N 1
ATOM 1370 C CA . CYS B 1 10 ? -6.582 0.904 3.234 1 96.88 10 CYS B CA 1
ATOM 1371 C C . CYS B 1 10 ? -5.918 1.503 2.002 1 96.88 10 CYS B C 1
ATOM 1373 O O . CYS B 1 10 ? -4.707 1.365 1.818 1 96.88 10 CYS B O 1
ATOM 1375 N N . LEU B 1 11 ? -6.688 2.201 1.196 1 98.31 11 LEU B N 1
ATOM 1376 C CA . LEU B 1 11 ? -6.137 2.812 -0.009 1 98.31 11 LEU B CA 1
ATOM 1377 C C . LEU B 1 11 ? -5.141 3.91 0.344 1 98.31 11 LEU B C 1
ATOM 1379 O O . LEU B 1 11 ? -4.094 4.035 -0.295 1 98.31 11 LEU B O 1
ATOM 1383 N N . SER B 1 12 ? -5.488 4.711 1.323 1 98.62 12 SER B N 1
ATOM 1384 C CA . SER B 1 12 ? -4.586 5.789 1.714 1 98.62 12 SER B CA 1
ATOM 1385 C C . SER B 1 12 ? -3.281 5.238 2.279 1 98.62 12 SER B C 1
ATOM 1387 O O . SER B 1 12 ? -2.207 5.781 2.014 1 98.62 12 SER B O 1
ATOM 1389 N N . THR B 1 13 ? -3.383 4.168 3.002 1 97.44 13 THR B N 1
ATOM 1390 C CA . THR B 1 13 ? -2.18 3.525 3.521 1 97.44 13 THR B CA 1
ATOM 1391 C C . THR B 1 13 ? -1.331 2.967 2.385 1 97.44 13 THR B C 1
ATOM 1393 O O . THR B 1 13 ? -0.107 3.119 2.383 1 97.44 13 THR B O 1
ATOM 1396 N N . ALA B 1 14 ? -1.949 2.307 1.442 1 98.31 14 ALA B N 1
ATOM 1397 C CA . ALA B 1 14 ? -1.23 1.797 0.277 1 98.31 14 ALA B CA 1
ATOM 1398 C C . ALA B 1 14 ? -0.544 2.928 -0.482 1 98.31 14 ALA B C 1
ATOM 1400 O O . ALA B 1 14 ? 0.588 2.775 -0.947 1 98.31 14 ALA B O 1
ATOM 1401 N N . TYR B 1 15 ? -1.241 4.059 -0.574 1 98.81 15 TYR B N 1
ATOM 1402 C CA . TYR B 1 15 ? -0.707 5.25 -1.226 1 98.81 15 TYR B CA 1
ATOM 1403 C C . TYR B 1 15 ? 0.581 5.707 -0.552 1 98.81 15 TYR B C 1
ATOM 1405 O O . TYR B 1 15 ? 1.607 5.875 -1.213 1 98.81 15 TYR B O 1
ATOM 1413 N N . VAL B 1 16 ? 0.509 5.863 0.691 1 98.69 16 VAL B N 1
ATOM 1414 C CA . VAL B 1 16 ? 1.639 6.367 1.468 1 98.69 16 VAL B CA 1
ATOM 1415 C C . VAL B 1 16 ? 2.805 5.383 1.374 1 98.69 16 VAL B C 1
ATOM 1417 O O . VAL B 1 16 ? 3.957 5.793 1.217 1 98.69 16 VAL B O 1
ATOM 1420 N N . GLN B 1 17 ? 2.525 4.125 1.421 1 98.19 17 GLN B N 1
ATOM 1421 C CA . GLN B 1 17 ? 3.561 3.102 1.337 1 98.19 17 GLN B CA 1
ATOM 1422 C C . GLN B 1 17 ? 4.25 3.125 -0.024 1 98.19 17 GLN B C 1
ATOM 1424 O O . GLN B 1 17 ? 5.469 2.953 -0.113 1 98.19 17 GLN B O 1
ATOM 1429 N N . ALA B 1 18 ? 3.477 3.297 -1.057 1 98.75 18 ALA B N 1
ATOM 1430 C CA . ALA B 1 18 ? 4.047 3.34 -2.4 1 98.75 18 ALA B CA 1
ATOM 1431 C C . ALA B 1 18 ? 5.004 4.516 -2.555 1 98.75 18 ALA B C 1
ATOM 1433 O O . ALA B 1 18 ? 6.105 4.363 -3.086 1 98.75 18 ALA B O 1
ATOM 1434 N N . VAL B 1 19 ? 4.574 5.648 -2.076 1 98.81 19 VAL B N 1
ATOM 1435 C CA . VAL B 1 19 ? 5.395 6.852 -2.162 1 98.81 19 VAL B CA 1
ATOM 1436 C C . VAL B 1 19 ? 6.68 6.656 -1.363 1 98.81 19 VAL B C 1
ATOM 1438 O O . VAL B 1 19 ? 7.77 6.969 -1.848 1 98.81 19 VAL B O 1
ATOM 1441 N N . ALA B 1 20 ? 6.551 6.168 -0.156 1 98.56 20 ALA B N 1
ATOM 1442 C CA . ALA B 1 20 ? 7.711 5.949 0.702 1 98.56 20 ALA B CA 1
ATOM 1443 C C . ALA B 1 20 ? 8.688 4.965 0.059 1 98.56 20 ALA B C 1
ATOM 1445 O O . ALA B 1 20 ? 9.898 5.176 0.096 1 98.56 20 ALA B O 1
ATOM 1446 N N . ALA B 1 21 ? 8.148 3.904 -0.529 1 98.25 21 ALA B N 1
ATOM 1447 C CA . ALA B 1 21 ? 8.984 2.896 -1.175 1 98.25 21 ALA B CA 1
ATOM 1448 C C . ALA B 1 21 ? 9.789 3.502 -2.322 1 98.25 21 ALA B C 1
ATOM 1450 O O . ALA B 1 21 ? 10.984 3.244 -2.451 1 98.25 21 ALA B O 1
ATOM 1451 N N . GLN B 1 22 ? 9.125 4.293 -3.115 1 98.44 22 GLN B N 1
ATOM 1452 C CA . GLN B 1 22 ? 9.805 4.945 -4.223 1 98.44 22 GLN B CA 1
ATOM 1453 C C . GLN B 1 22 ? 10.906 5.879 -3.719 1 98.44 22 GLN B C 1
ATOM 1455 O O . GLN B 1 22 ? 11.969 5.988 -4.336 1 98.44 22 GLN B O 1
ATOM 1460 N N . ALA B 1 23 ? 10.625 6.574 -2.623 1 97.81 23 ALA B N 1
ATOM 1461 C CA . ALA B 1 23 ? 11.594 7.5 -2.037 1 97.81 23 ALA B CA 1
ATOM 1462 C C . ALA B 1 23 ? 12.734 6.746 -1.361 1 97.81 23 ALA B C 1
ATOM 1464 O O . ALA B 1 23 ? 13.766 7.332 -1.032 1 97.81 23 ALA B O 1
ATOM 1465 N N . GLY B 1 24 ? 12.531 5.469 -1.109 1 97 24 GLY B N 1
ATOM 1466 C CA . GLY B 1 24 ? 13.562 4.648 -0.502 1 97 24 GLY B CA 1
ATOM 1467 C C . GLY B 1 24 ? 13.5 4.629 1.013 1 97 24 GLY B C 1
ATOM 1468 O O . GLY B 1 24 ? 14.516 4.441 1.682 1 97 24 GLY B O 1
ATOM 1469 N N . PHE B 1 25 ? 12.312 4.867 1.612 1 97.38 25 PHE B N 1
ATOM 1470 C CA . PHE B 1 25 ? 12.156 4.84 3.062 1 97.38 25 PHE B CA 1
ATOM 1471 C C . PHE B 1 25 ? 11.273 3.674 3.488 1 97.38 25 PHE B C 1
ATOM 1473 O O . PHE B 1 25 ? 10.266 3.381 2.838 1 97.38 25 PHE B O 1
ATOM 1480 N N . GLN B 1 26 ? 11.648 3.059 4.5 1 94.44 26 GLN B N 1
ATOM 1481 C CA . GLN B 1 26 ? 10.805 2.031 5.102 1 94.44 26 GLN B CA 1
ATOM 1482 C C . GLN B 1 26 ? 9.695 2.652 5.945 1 94.44 26 GLN B C 1
ATOM 1484 O O . GLN B 1 26 ? 9.875 3.734 6.508 1 94.44 26 GLN B O 1
ATOM 1489 N N . VAL B 1 27 ? 8.617 1.922 5.902 1 95.81 27 VAL B N 1
ATOM 1490 C CA . VAL B 1 27 ? 7.508 2.307 6.762 1 95.81 27 VAL B CA 1
ATOM 1491 C C . VAL B 1 27 ? 7.297 1.246 7.84 1 95.81 27 VAL B C 1
ATOM 1493 O O . VAL B 1 27 ? 7.16 0.059 7.535 1 95.81 27 VAL B O 1
ATOM 1496 N N . SER B 1 28 ? 7.309 1.683 9.039 1 92.12 28 SER B N 1
ATOM 1497 C CA . SER B 1 28 ? 6.977 0.792 10.148 1 92.12 28 SER B CA 1
ATOM 1498 C C . SER B 1 28 ? 5.605 1.121 10.727 1 92.12 28 SER B C 1
ATOM 1500 O O . SER B 1 28 ? 5.184 2.279 10.719 1 92.12 28 SER B O 1
ATOM 1502 N N . ARG B 1 29 ? 4.883 0.06 11.109 1 85.69 29 ARG B N 1
ATOM 1503 C CA . ARG B 1 29 ? 3.586 0.275 11.742 1 85.69 29 ARG B CA 1
ATOM 1504 C C . ARG B 1 29 ? 3.623 -0.123 13.211 1 85.69 29 ARG B C 1
ATOM 1506 O O . ARG B 1 29 ? 4.035 -1.234 13.547 1 85.69 29 ARG B O 1
ATOM 1513 N N . PRO B 1 30 ? 3.252 0.868 14 1 74.62 30 PRO B N 1
ATOM 1514 C CA . PRO B 1 30 ? 3.18 0.512 15.422 1 74.62 30 PRO B CA 1
ATOM 1515 C C . PRO B 1 30 ? 2.094 -0.519 15.719 1 74.62 30 PRO B C 1
ATOM 1517 O O . PRO B 1 30 ? 1.069 -0.556 15.031 1 74.62 30 PRO B O 1
ATOM 1520 N N . PRO B 1 31 ? 2.383 -1.307 16.688 1 67.62 31 PRO B N 1
ATOM 1521 C CA . PRO B 1 31 ? 1.389 -2.332 17.016 1 67.62 31 PRO B CA 1
ATOM 1522 C C . PRO B 1 31 ? 0.083 -1.743 17.547 1 67.62 31 PRO B C 1
ATOM 1524 O O . PRO B 1 31 ? -0.988 -2.318 17.328 1 67.62 31 PRO B O 1
ATOM 1527 N N . VAL B 1 32 ? 0.207 -0.671 18.328 1 64.88 32 VAL B N 1
ATOM 1528 C CA . VAL B 1 32 ? -1.01 -0.088 18.875 1 64.88 32 VAL B CA 1
ATOM 1529 C C . VAL B 1 32 ? -1.166 1.349 18.391 1 64.88 32 VAL B C 1
ATOM 1531 O O . VAL B 1 32 ? -0.183 2.084 18.266 1 64.88 32 VAL B O 1
ATOM 1534 N N . ASP B 1 33 ? -2.422 1.656 17.859 1 64.25 33 ASP B N 1
ATOM 1535 C CA . ASP B 1 33 ? -2.742 2.992 17.359 1 64.25 33 ASP B CA 1
ATOM 1536 C C . ASP B 1 33 ? -3.271 3.881 18.484 1 64.25 33 ASP B C 1
ATOM 1538 O O . ASP B 1 33 ? -4.395 4.379 18.406 1 64.25 33 ASP B O 1
ATOM 1542 N N . ASP B 1 34 ? -2.527 4.137 19.531 1 74.81 34 ASP B N 1
ATOM 1543 C CA . ASP B 1 34 ? -3.09 4.934 20.609 1 74.81 34 ASP B CA 1
ATOM 1544 C C . ASP B 1 34 ? -2.521 6.352 20.594 1 74.81 34 ASP B C 1
ATOM 1546 O O . ASP B 1 34 ? -3.014 7.23 21.312 1 74.81 34 ASP B O 1
ATOM 1550 N N . ASP B 1 35 ? -1.687 6.734 19.75 1 89.12 35 ASP B N 1
ATOM 1551 C CA . ASP B 1 35 ? -0.968 8 19.781 1 89.12 35 ASP B CA 1
ATOM 1552 C C . ASP B 1 35 ? -1.112 8.75 18.469 1 89.12 35 ASP B C 1
ATOM 1554 O O . ASP B 1 35 ? -0.266 9.578 18.125 1 89.12 35 ASP B O 1
ATOM 1558 N N . SER B 1 36 ? -2.166 8.5 17.766 1 93.12 36 SER B N 1
ATOM 1559 C CA . SER B 1 36 ? -2.484 9.156 16.5 1 93.12 36 SER B CA 1
ATOM 1560 C C . SER B 1 36 ? -1.332 9.039 15.516 1 93.12 36 SER B C 1
ATOM 1562 O O . SER B 1 36 ? -1.003 10.008 14.82 1 93.12 36 SER B O 1
ATOM 1564 N N . VAL B 1 37 ? -0.672 7.926 15.57 1 95 37 VAL B N 1
ATOM 1565 C CA . VAL B 1 37 ? 0.412 7.609 14.648 1 95 37 VAL B CA 1
ATOM 1566 C C . VAL B 1 37 ? 0.098 6.309 13.906 1 95 37 VAL B C 1
ATOM 1568 O O . VAL B 1 37 ? 0.015 5.242 14.523 1 95 37 VAL B O 1
ATOM 1571 N N . ASP B 1 38 ? -0.077 6.484 12.602 1 95.44 38 ASP B N 1
ATOM 1572 C CA . ASP B 1 38 ? -0.373 5.316 11.781 1 95.44 38 ASP B CA 1
ATOM 1573 C C . ASP B 1 38 ? 0.907 4.578 11.391 1 95.44 38 ASP B C 1
ATOM 1575 O O . ASP B 1 38 ? 0.864 3.404 11.023 1 95.44 38 ASP B O 1
ATOM 1579 N N . GLY B 1 39 ? 2.006 5.301 11.383 1 96.12 39 GLY B N 1
ATOM 1580 C CA . GLY B 1 39 ? 3.287 4.723 11.008 1 96.12 39 GLY B CA 1
ATOM 1581 C C . GLY B 1 39 ? 4.445 5.688 11.164 1 96.12 39 GLY B C 1
ATOM 1582 O O . GLY B 1 39 ? 4.262 6.824 11.602 1 96.12 39 GLY B O 1
ATOM 1583 N N . GLN B 1 40 ? 5.586 5.102 10.898 1 96.81 40 GLN B N 1
ATOM 1584 C CA . GLN B 1 40 ? 6.828 5.863 10.984 1 96.81 40 GLN B CA 1
ATOM 1585 C C . GLN B 1 40 ? 7.711 5.613 9.758 1 96.81 40 GLN B C 1
ATOM 1587 O O . GLN B 1 40 ? 7.891 4.469 9.344 1 96.81 40 GLN B O 1
ATOM 1592 N N . PHE B 1 41 ? 8.094 6.727 9.117 1 97.75 41 PHE B N 1
ATOM 1593 C CA . PHE B 1 41 ? 9.141 6.621 8.102 1 97.75 41 PHE B CA 1
ATOM 1594 C C . PHE B 1 41 ? 10.516 6.488 8.758 1 97.75 41 PHE B C 1
ATOM 1596 O O . PHE B 1 41 ? 10.852 7.258 9.656 1 97.75 41 PHE B O 1
ATOM 1603 N N . MET B 1 42 ? 11.281 5.582 8.25 1 96.19 42 MET B N 1
ATOM 1604 C CA . MET B 1 42 ? 12.578 5.301 8.852 1 96.19 42 MET B CA 1
ATOM 1605 C C . MET B 1 42 ? 13.703 5.508 7.844 1 96.19 42 MET B C 1
ATOM 1607 O O . MET B 1 42 ? 13.742 4.84 6.809 1 96.19 42 MET B O 1
ATOM 1611 N N . GLY B 1 43 ? 14.547 6.426 8.102 1 92.75 43 GLY B N 1
ATOM 1612 C CA . GLY B 1 43 ? 15.789 6.574 7.348 1 92.75 43 GLY B CA 1
ATOM 1613 C C . GLY B 1 43 ? 16.906 5.668 7.848 1 92.75 43 GLY B C 1
ATOM 1614 O O . GLY B 1 43 ? 17 5.398 9.047 1 92.75 43 GLY B O 1
ATOM 1615 N N . ARG B 1 44 ? 17.766 5.156 6.93 1 88.12 44 ARG B N 1
ATOM 1616 C CA . ARG B 1 44 ? 18.797 4.195 7.312 1 88.12 44 ARG B CA 1
ATOM 1617 C C . ARG B 1 44 ? 20.188 4.812 7.191 1 88.12 44 ARG B C 1
ATOM 1619 O O . ARG B 1 44 ? 21.188 4.184 7.547 1 88.12 44 ARG B O 1
ATOM 1626 N N . ALA B 1 45 ? 20.266 5.961 6.719 1 83.75 45 ALA B N 1
ATOM 1627 C CA . ALA B 1 45 ? 21.562 6.602 6.535 1 83.75 45 ALA B CA 1
ATOM 1628 C C . ALA B 1 45 ? 21.719 7.789 7.477 1 83.75 45 ALA B C 1
ATOM 1630 O O . ALA B 1 45 ? 20.75 8.266 8.055 1 83.75 45 ALA B O 1
ATOM 1631 N N . GLY B 1 46 ? 23.031 8.148 7.727 1 90.06 46 GLY B N 1
ATOM 1632 C CA . GLY B 1 46 ? 23.312 9.32 8.547 1 90.06 46 GLY B CA 1
ATOM 1633 C C . GLY B 1 46 ? 22.859 9.164 9.984 1 90.06 46 GLY B C 1
ATOM 1634 O O . GLY B 1 46 ? 23.219 8.188 10.648 1 90.06 46 GLY B O 1
ATOM 1635 N N . ARG B 1 47 ? 22.031 10.18 10.477 1 92.94 47 ARG B N 1
ATOM 1636 C CA . ARG B 1 47 ? 21.547 10.164 11.859 1 92.94 47 ARG B CA 1
ATOM 1637 C C . ARG B 1 47 ? 20.25 9.367 11.984 1 92.94 47 ARG B C 1
ATOM 1639 O O . ARG B 1 47 ? 19.531 9.516 12.969 1 92.94 47 ARG B O 1
ATOM 1646 N N . ARG B 1 48 ? 19.922 8.617 10.953 1 92.19 48 ARG B N 1
ATOM 1647 C CA . ARG B 1 48 ? 18.781 7.703 10.945 1 92.19 48 ARG B CA 1
ATOM 1648 C C . ARG B 1 48 ? 17.5 8.43 11.32 1 92.19 48 ARG B C 1
ATOM 1650 O O . ARG B 1 48 ? 16.828 8.078 12.297 1 92.19 48 ARG B O 1
ATOM 1657 N N . PRO B 1 49 ? 17.125 9.445 10.609 1 95.06 49 PRO B N 1
ATOM 1658 C CA . PRO B 1 49 ? 15.93 10.227 10.945 1 95.06 49 PRO B CA 1
ATOM 1659 C C . PRO B 1 49 ? 14.664 9.375 10.984 1 95.06 49 PRO B C 1
ATOM 1661 O O . PRO B 1 49 ? 14.555 8.383 10.258 1 95.06 49 PRO B O 1
ATOM 1664 N N . ARG B 1 50 ? 13.758 9.82 11.883 1 96.56 50 ARG B N 1
ATOM 1665 C CA . ARG B 1 50 ? 12.414 9.258 12.016 1 96.56 50 ARG B CA 1
ATOM 1666 C C . ARG B 1 50 ? 11.352 10.328 11.844 1 96.56 50 ARG B C 1
ATOM 1668 O O . ARG B 1 50 ? 11.531 11.469 12.289 1 96.56 50 ARG B O 1
ATOM 1675 N N . LEU B 1 51 ? 10.297 9.914 11.203 1 97.38 51 LEU B N 1
ATOM 1676 C CA . LEU B 1 51 ? 9.172 10.812 11 1 97.38 51 LEU B CA 1
ATOM 1677 C C . LEU B 1 51 ? 7.848 10.078 11.156 1 97.38 51 LEU B C 1
ATOM 1679 O O . LEU B 1 51 ? 7.543 9.172 10.375 1 97.38 51 LEU B O 1
ATOM 1683 N N . ASP B 1 52 ? 7.125 10.461 12.18 1 97.06 52 ASP B N 1
ATOM 1684 C CA . ASP B 1 52 ? 5.828 9.836 12.406 1 97.06 52 ASP B CA 1
ATOM 1685 C C . ASP B 1 52 ? 4.75 10.484 11.539 1 97.06 52 ASP B C 1
ATOM 1687 O O . ASP B 1 52 ? 4.852 11.664 11.195 1 97.06 52 ASP B O 1
ATOM 1691 N N . PHE B 1 53 ? 3.684 9.641 11.18 1 97.81 53 PHE B N 1
ATOM 1692 C CA . PHE B 1 53 ? 2.639 10.234 10.359 1 97.81 53 PHE B CA 1
ATOM 1693 C C . PHE B 1 53 ? 1.27 9.688 10.742 1 97.81 53 PHE B C 1
ATOM 1695 O O . PHE B 1 53 ? 1.153 8.539 11.172 1 97.81 53 PHE B O 1
ATOM 1702 N N . GLN B 1 54 ? 0.272 10.516 10.719 1 97.56 54 GLN B N 1
ATOM 1703 C CA . GLN B 1 54 ? -1.149 10.188 10.734 1 97.56 54 GLN B CA 1
ATOM 1704 C C . GLN B 1 54 ? -1.771 10.375 9.352 1 97.56 54 GLN B C 1
ATOM 1706 O O . GLN B 1 54 ? -1.547 11.391 8.695 1 97.56 54 GLN B O 1
ATOM 1711 N N . ILE B 1 55 ? -2.559 9.367 8.867 1 98.12 55 ILE B N 1
ATOM 1712 C CA . ILE B 1 55 ? -3.172 9.438 7.543 1 98.12 55 ILE B CA 1
ATOM 1713 C C . ILE B 1 55 ? -4.68 9.633 7.684 1 98.12 55 ILE B C 1
ATOM 1715 O O . ILE B 1 55 ? -5.32 9 8.523 1 98.12 55 ILE B O 1
ATOM 1719 N N . LYS B 1 56 ? -5.215 10.57 6.961 1 98.06 56 LYS B N 1
ATOM 1720 C CA . LYS B 1 56 ? -6.645 10.734 6.719 1 98.06 56 LYS B CA 1
ATOM 1721 C C . LYS B 1 56 ? -6.957 10.711 5.227 1 98.06 56 LYS B C 1
ATOM 1723 O O . LYS B 1 56 ? -6.062 10.883 4.395 1 98.06 56 LYS B O 1
ATOM 1728 N N . ALA B 1 57 ? -8.148 10.43 4.898 1 98.31 57 ALA B N 1
ATOM 1729 C CA . ALA B 1 57 ? -8.609 10.445 3.51 1 98.31 57 ALA B CA 1
ATOM 1730 C C . ALA B 1 57 ? -9.984 11.094 3.393 1 98.31 57 ALA B C 1
ATOM 1732 O O . ALA B 1 57 ? -10.789 11.031 4.324 1 98.31 57 ALA B O 1
ATOM 1733 N N . THR B 1 58 ? -10.203 11.727 2.258 1 97.94 58 THR B N 1
ATOM 1734 C CA . THR B 1 58 ? -11.508 12.336 2.053 1 97.94 58 THR B CA 1
ATOM 1735 C C . THR B 1 58 ? -11.922 12.25 0.584 1 97.94 58 THR B C 1
ATOM 1737 O O . THR B 1 58 ? -11.086 12.414 -0.309 1 97.94 58 THR B O 1
ATOM 1740 N N . ALA B 1 59 ? -13.148 11.938 0.361 1 97.56 59 ALA B N 1
ATOM 1741 C CA . ALA B 1 59 ? -13.766 12.031 -0.959 1 97.56 59 ALA B CA 1
ATOM 1742 C C . ALA B 1 59 ? -14.734 13.203 -1.026 1 97.56 59 ALA B C 1
ATOM 1744 O O . ALA B 1 59 ? -15.406 13.406 -2.041 1 97.56 59 ALA B O 1
ATOM 1745 N N . GLN B 1 60 ? -14.773 13.961 0.067 1 96.94 60 GLN B N 1
ATOM 1746 C CA . GLN B 1 60 ? -15.672 15.109 0.121 1 96.94 60 GLN B CA 1
ATOM 1747 C C . GLN B 1 60 ? -15.086 16.297 -0.626 1 96.94 60 GLN B C 1
ATOM 1749 O O . GLN B 1 60 ? -14.156 16.953 -0.136 1 96.94 60 GLN B O 1
ATOM 1754 N N . GLN B 1 61 ? -15.742 16.609 -1.724 1 96.12 61 GLN B N 1
ATOM 1755 C CA . GLN B 1 61 ? -15.211 17.641 -2.605 1 96.12 61 GLN B CA 1
ATOM 1756 C C . GLN B 1 61 ? -15.211 19 -1.915 1 96.12 61 GLN B C 1
ATOM 1758 O O . GLN B 1 61 ? -14.383 19.859 -2.225 1 96.12 61 GLN B O 1
ATOM 1763 N N . ALA B 1 62 ? -16.062 19.203 -0.944 1 96.19 62 ALA B N 1
ATOM 1764 C CA . ALA B 1 62 ? -16.141 20.453 -0.198 1 96.19 62 ALA B CA 1
ATOM 1765 C C . ALA B 1 62 ? -14.859 20.719 0.585 1 96.19 62 ALA B C 1
ATOM 1767 O O . ALA B 1 62 ? -14.539 21.859 0.912 1 96.19 62 ALA B O 1
ATOM 1768 N N . PHE B 1 63 ? -14.094 19.641 0.901 1 96.81 63 PHE B N 1
ATOM 1769 C CA . PHE B 1 63 ? -12.859 19.766 1.666 1 96.81 63 PHE B CA 1
ATOM 1770 C C . PHE B 1 63 ? -11.688 20.109 0.752 1 96.81 63 PHE B C 1
ATOM 1772 O O . PHE B 1 63 ? -10.625 20.5 1.225 1 96.81 63 PHE B O 1
ATOM 1779 N N . ILE B 1 64 ? -11.906 19.969 -0.552 1 96.38 64 ILE B N 1
ATOM 1780 C CA . ILE B 1 64 ? -10.828 20.125 -1.521 1 96.38 64 ILE B CA 1
ATOM 1781 C C . ILE B 1 64 ? -10.992 21.453 -2.256 1 96.38 64 ILE B C 1
ATOM 1783 O O . ILE B 1 64 ? -11.688 21.531 -3.27 1 96.38 64 ILE B O 1
ATOM 1787 N N . GLY B 1 65 ? -10.281 22.516 -1.778 1 95.88 65 GLY B N 1
ATOM 1788 C CA . GLY B 1 65 ? -10.375 23.828 -2.385 1 95.88 65 GLY B CA 1
ATOM 1789 C C . GLY B 1 65 ? -9.367 24.047 -3.498 1 95.88 65 GLY B C 1
ATOM 1790 O O . GLY B 1 65 ? -8.594 23.141 -3.828 1 95.88 65 GLY B O 1
ATOM 1791 N N . ALA B 1 66 ? -9.391 25.234 -4.066 1 94.88 66 ALA B N 1
ATOM 1792 C CA . ALA B 1 66 ? -8.492 25.578 -5.16 1 94.88 66 ALA B CA 1
ATOM 1793 C C . ALA B 1 66 ? -7.051 25.688 -4.672 1 94.88 66 ALA B C 1
ATOM 1795 O O . ALA B 1 66 ? -6.121 25.281 -5.375 1 94.88 66 ALA B O 1
ATOM 1796 N N . ASP B 1 67 ? -6.926 26.203 -3.447 1 96.12 67 ASP B N 1
ATOM 1797 C CA . ASP B 1 67 ? -5.562 26.5 -3.014 1 96.12 67 ASP B CA 1
ATOM 1798 C C . ASP B 1 67 ? -5.199 25.688 -1.769 1 96.12 67 ASP B C 1
ATOM 1800 O O . ASP B 1 67 ? -4.027 25.594 -1.395 1 96.12 67 ASP B O 1
ATOM 1804 N N . ARG B 1 68 ? -6.246 25.094 -1.131 1 97.31 68 ARG B N 1
ATOM 1805 C CA . ARG B 1 68 ? -5.969 24.375 0.104 1 97.31 68 ARG B CA 1
ATOM 1806 C C . ARG B 1 68 ? -6.988 23.266 0.328 1 97.31 68 ARG B C 1
ATOM 1808 O O . ARG B 1 68 ? -8.109 23.328 -0.184 1 97.31 68 ARG B O 1
ATOM 1815 N N . ILE B 1 69 ? -6.543 22.234 1.049 1 97.19 69 ILE B N 1
ATOM 1816 C CA . ILE B 1 69 ? -7.434 21.25 1.646 1 97.19 69 ILE B CA 1
ATOM 1817 C C . ILE B 1 69 ? -7.898 21.734 3.016 1 97.19 69 ILE B C 1
ATOM 1819 O O . ILE B 1 69 ? -7.094 22.203 3.826 1 97.19 69 ILE B O 1
ATOM 1823 N N . THR B 1 70 ? -9.133 21.75 3.234 1 97.88 70 THR B N 1
ATOM 1824 C CA . THR B 1 70 ? -9.727 22.016 4.539 1 97.88 70 THR B CA 1
ATOM 1825 C C . THR B 1 70 ? -10.258 20.734 5.168 1 97.88 70 THR B C 1
ATOM 1827 O O . THR B 1 70 ? -11.133 20.078 4.598 1 97.88 70 THR B O 1
ATOM 1830 N N . PHE B 1 71 ? -9.719 20.359 6.328 1 97.81 71 PHE B N 1
ATOM 1831 C CA . PHE B 1 71 ? -10.016 19.047 6.879 1 97.81 71 PHE B CA 1
ATOM 1832 C C . PHE B 1 71 ? -10.273 19.125 8.375 1 97.81 71 PHE B C 1
ATOM 1834 O O . PHE B 1 71 ? -9.422 19.609 9.133 1 97.81 71 PHE B O 1
ATOM 1841 N N . PRO B 1 72 ? -11.398 18.641 8.836 1 97.62 72 PRO B N 1
ATOM 1842 C CA . PRO B 1 72 ? -11.648 18.562 10.281 1 97.62 72 PRO B CA 1
ATOM 1843 C C . PRO B 1 72 ? -10.945 17.391 10.945 1 97.62 72 PRO B C 1
ATOM 1845 O O . PRO B 1 72 ? -11.203 16.234 10.586 1 97.62 72 PRO B O 1
ATOM 1848 N N . LEU B 1 73 ? -10.125 17.672 11.914 1 97.25 73 LEU B N 1
ATOM 1849 C CA . LEU B 1 73 ? -9.469 16.656 12.719 1 97.25 73 LEU B CA 1
ATOM 1850 C C . LEU B 1 73 ? -10.141 16.516 14.078 1 97.25 73 LEU B C 1
ATOM 1852 O O . LEU B 1 73 ? -10.508 17.516 14.695 1 97.25 73 LEU B O 1
ATOM 1856 N N . SER B 1 74 ? -10.227 15.258 14.5 1 97.31 74 SER B N 1
ATOM 1857 C CA . SER B 1 74 ? -10.641 15.117 15.891 1 97.31 74 SER B CA 1
ATOM 1858 C C . SER B 1 74 ? -9.695 15.867 16.828 1 97.31 74 SER B C 1
ATOM 1860 O O . SER B 1 74 ? -8.508 16 16.531 1 97.31 74 SER B O 1
ATOM 1862 N N . LEU B 1 75 ? -10.258 16.297 17.969 1 97.31 75 LEU B N 1
ATOM 1863 C CA . LEU B 1 75 ? -9.438 17 18.938 1 97.31 75 LEU B CA 1
ATOM 1864 C C . LEU B 1 75 ? -8.25 16.141 19.359 1 97.31 75 LEU B C 1
ATOM 1866 O O . LEU B 1 75 ? -7.133 16.641 19.5 1 97.31 75 LEU B O 1
ATOM 1870 N N . LYS B 1 76 ? -8.453 14.906 19.609 1 96.56 76 LYS B N 1
ATOM 1871 C CA . LYS B 1 76 ? -7.367 14.008 20 1 96.56 76 LYS B CA 1
ATOM 1872 C C . LYS B 1 76 ? -6.246 14.023 18.953 1 96.56 76 LYS B C 1
ATOM 1874 O O . LYS B 1 76 ? -5.074 14.172 19.312 1 96.56 76 LYS B O 1
ATOM 1879 N N . ASN B 1 77 ? -6.637 13.82 17.703 1 97.38 77 ASN B N 1
ATOM 1880 C CA . ASN B 1 77 ? -5.633 13.82 16.641 1 97.38 77 ASN B CA 1
ATOM 1881 C C . ASN B 1 77 ? -4.891 15.148 16.562 1 97.38 77 ASN B C 1
ATOM 1883 O O . ASN B 1 77 ? -3.67 15.18 16.406 1 97.38 77 ASN B O 1
ATOM 1887 N N . TYR B 1 78 ? -5.602 16.203 16.641 1 98.06 78 TYR B N 1
ATOM 1888 C CA . TYR B 1 78 ? -5 17.531 16.594 1 98.06 78 TYR B CA 1
ATOM 1889 C C . TYR B 1 78 ? -3.98 17.719 17.703 1 98.06 78 TYR B C 1
ATOM 1891 O O . TYR B 1 78 ? -2.84 18.109 17.453 1 98.06 78 TYR B O 1
ATOM 1899 N N . GLU B 1 79 ? -4.422 17.375 18.922 1 96.88 79 GLU B N 1
ATOM 1900 C CA . GLU B 1 79 ? -3.551 17.547 20.078 1 96.88 79 GLU B CA 1
ATOM 1901 C C . GLU B 1 79 ? -2.311 16.656 19.969 1 96.88 79 GLU B C 1
ATOM 1903 O O . GLU B 1 79 ? -1.202 17.094 20.281 1 96.88 79 GLU B O 1
ATOM 1908 N N . ASP B 1 80 ? -2.488 15.5 19.531 1 96.81 80 ASP B N 1
ATOM 1909 C CA . ASP B 1 80 ? -1.372 14.57 19.406 1 96.81 80 ASP B CA 1
ATOM 1910 C C . ASP B 1 80 ? -0.393 15.023 18.328 1 96.81 80 ASP B C 1
ATOM 1912 O O . ASP B 1 80 ? 0.817 14.828 18.453 1 96.81 80 ASP B O 1
ATOM 1916 N N . LEU B 1 81 ? -0.919 15.609 17.234 1 97 81 LEU B N 1
ATOM 1917 C CA . LEU B 1 81 ? -0.081 15.977 16.094 1 97 81 LEU B CA 1
ATOM 1918 C C . LEU B 1 81 ? 0.631 17.297 16.344 1 97 81 LEU B C 1
ATOM 1920 O O . LEU B 1 81 ? 1.716 17.547 15.812 1 97 81 LEU B O 1
ATOM 1924 N N . ARG B 1 82 ? 0.074 18.125 17.156 1 96.62 82 ARG B N 1
ATOM 1925 C CA . ARG B 1 82 ? 0.711 19.406 17.391 1 96.62 82 ARG B CA 1
ATOM 1926 C C . ARG B 1 82 ? 1.701 19.328 18.547 1 96.62 82 ARG B C 1
ATOM 1928 O O . ARG B 1 82 ? 2.459 20.266 18.797 1 96.62 82 ARG B O 1
ATOM 1935 N N . ALA B 1 83 ? 1.718 18.266 19.297 1 94.25 83 ALA B N 1
ATOM 1936 C CA . ALA B 1 83 ? 2.541 18.125 20.5 1 94.25 83 ALA B CA 1
ATOM 1937 C C . ALA B 1 83 ? 4.023 18.234 20.156 1 94.25 83 ALA B C 1
ATOM 1939 O O . ALA B 1 83 ? 4.441 17.922 19.047 1 94.25 83 ALA B O 1
ATOM 1940 N N . ASP B 1 84 ? 4.719 18.75 21.109 1 92.44 84 ASP B N 1
ATOM 1941 C CA . ASP B 1 84 ? 6.176 18.734 21.016 1 92.44 84 ASP B CA 1
ATOM 1942 C C . ASP B 1 84 ? 6.738 17.344 21.234 1 92.44 84 ASP B C 1
ATOM 1944 O O . ASP B 1 84 ? 6.797 16.859 22.375 1 92.44 84 ASP B O 1
ATOM 1948 N N . CYS B 1 85 ? 7.16 16.766 20.188 1 92.81 85 CYS B N 1
ATOM 1949 C CA . CYS B 1 85 ? 7.648 15.383 20.234 1 92.81 85 CYS B CA 1
ATOM 1950 C C . CYS B 1 85 ? 9.109 15.305 19.812 1 92.81 85 CYS B C 1
ATOM 1952 O O . CYS B 1 85 ? 9.562 16.109 19 1 92.81 85 CYS B O 1
ATOM 1954 N N . VAL B 1 86 ? 9.836 14.289 20.344 1 93.25 86 VAL B N 1
ATOM 1955 C CA . VAL B 1 86 ? 11.203 14.016 19.922 1 93.25 86 VAL B CA 1
ATOM 1956 C C . VAL B 1 86 ? 11.219 13.68 18.422 1 93.25 86 VAL B C 1
ATOM 1958 O O . VAL B 1 86 ? 12.016 14.242 17.672 1 93.25 86 VAL B O 1
ATOM 1961 N N . VAL B 1 87 ? 10.352 12.75 18.047 1 95.06 87 VAL B N 1
ATOM 1962 C CA . VAL B 1 87 ? 10.164 12.445 16.625 1 95.06 87 VAL B CA 1
ATOM 1963 C C . VAL B 1 87 ? 9.07 13.344 16.047 1 95.06 87 VAL B C 1
ATOM 1965 O O . VAL B 1 87 ? 7.93 13.32 16.516 1 95.06 87 VAL B O 1
ATOM 1968 N N . PRO B 1 88 ? 9.461 14.117 15.047 1 96.69 88 PRO B N 1
ATOM 1969 C CA . PRO B 1 88 ? 8.422 14.969 14.461 1 96.69 88 PRO B CA 1
ATOM 1970 C C . PRO B 1 88 ? 7.277 14.156 13.852 1 96.69 88 PRO B C 1
ATOM 1972 O O . PRO B 1 88 ? 7.465 13 13.469 1 96.69 88 PRO B O 1
ATOM 1975 N N . ARG B 1 89 ? 6.129 14.852 13.773 1 97.12 89 ARG B N 1
ATOM 1976 C CA . ARG B 1 89 ? 4.926 14.227 13.242 1 97.12 89 ARG B CA 1
ATOM 1977 C C . ARG B 1 89 ? 4.32 15.07 12.125 1 97.12 89 ARG B C 1
ATOM 1979 O O . ARG B 1 89 ? 4.312 16.297 12.203 1 97.12 89 ARG B O 1
ATOM 1986 N N . ILE B 1 90 ? 3.766 14.305 11.148 1 98.12 90 ILE B N 1
ATOM 1987 C CA . ILE B 1 90 ? 3.047 15.031 10.102 1 98.12 90 ILE B CA 1
ATOM 1988 C C . ILE B 1 90 ? 1.677 14.391 9.891 1 98.12 90 ILE B C 1
ATOM 1990 O O . ILE B 1 90 ? 1.479 13.211 10.18 1 98.12 90 ILE B O 1
ATOM 1994 N N . LEU B 1 91 ? 0.725 15.227 9.414 1 98.44 91 LEU B N 1
ATOM 1995 C CA . LEU B 1 91 ? -0.561 14.781 8.891 1 98.44 91 LEU B CA 1
ATOM 1996 C C . LEU B 1 91 ? -0.498 14.602 7.379 1 98.44 91 LEU B C 1
ATOM 1998 O O . LEU B 1 91 ? 0.016 15.469 6.664 1 98.44 91 LEU B O 1
ATOM 2002 N N . ILE B 1 92 ? -0.924 13.484 6.898 1 98.75 92 ILE B N 1
ATOM 2003 C CA . ILE B 1 92 ? -1.108 13.227 5.473 1 98.75 92 ILE B CA 1
ATOM 2004 C C . ILE B 1 92 ? -2.594 13.055 5.168 1 98.75 92 ILE B C 1
ATOM 2006 O O . ILE B 1 92 ? -3.297 12.32 5.867 1 98.75 92 ILE B O 1
ATOM 2010 N N . VAL B 1 93 ? -3.094 13.797 4.176 1 98.69 93 VAL B N 1
ATOM 2011 C CA . VAL B 1 93 ? -4.496 13.68 3.787 1 98.69 93 VAL B CA 1
ATOM 2012 C C . VAL B 1 93 ? -4.59 13.305 2.311 1 98.69 93 VAL B C 1
ATOM 2014 O O . VAL B 1 93 ? -4.152 14.055 1.439 1 98.69 93 VAL B O 1
ATOM 2017 N N . LEU B 1 94 ? -5.141 12.141 2.025 1 98.75 94 LEU B N 1
ATOM 2018 C CA . LEU B 1 94 ? -5.398 11.719 0.652 1 98.75 94 LEU B CA 1
ATOM 2019 C C . LEU B 1 94 ? -6.738 12.258 0.159 1 98.75 94 LEU B C 1
ATOM 2021 O O . LEU B 1 94 ? -7.781 11.961 0.746 1 98.75 94 LEU B O 1
ATOM 2025 N N . ALA B 1 95 ? -6.684 13.102 -0.872 1 98.38 95 ALA B N 1
ATOM 2026 C CA . ALA B 1 95 ? -7.891 13.539 -1.572 1 98.38 95 ALA B CA 1
ATOM 2027 C C . ALA B 1 95 ? -8.32 12.508 -2.613 1 98.38 95 ALA B C 1
ATOM 2029 O O . ALA B 1 95 ? -7.516 12.078 -3.441 1 98.38 95 ALA B O 1
ATOM 2030 N N . MET B 1 96 ? -9.547 12.086 -2.562 1 98.06 96 MET B N 1
ATOM 2031 C CA . MET B 1 96 ? -10.055 11.047 -3.451 1 98.06 96 MET B CA 1
ATOM 2032 C C . MET B 1 96 ? -11.266 11.539 -4.23 1 98.06 96 MET B C 1
ATOM 2034 O O . MET B 1 96 ? -11.961 12.453 -3.789 1 98.06 96 MET B O 1
ATOM 2038 N N . PRO B 1 97 ? -11.523 10.914 -5.449 1 98 97 PRO B N 1
ATOM 2039 C CA . PRO B 1 97 ? -12.766 11.227 -6.16 1 98 97 PRO B CA 1
ATOM 2040 C C . PRO B 1 97 ? -14.016 10.875 -5.355 1 98 97 PRO B C 1
ATOM 2042 O O . PRO B 1 97 ? -13.977 9.969 -4.516 1 98 97 PRO B O 1
ATOM 2045 N N . GLU B 1 98 ? -15.062 11.594 -5.695 1 97.38 98 GLU B N 1
ATOM 2046 C CA . GLU B 1 98 ? -16.344 11.297 -5.059 1 97.38 98 GLU B CA 1
ATOM 2047 C C . GLU B 1 98 ? -16.844 9.906 -5.453 1 97.38 98 GLU B C 1
ATOM 2049 O O . GLU B 1 98 ? -17.406 9.195 -4.625 1 97.38 98 GLU B O 1
ATOM 2054 N N . ASN B 1 99 ? -16.656 9.594 -6.699 1 97.94 99 ASN B N 1
ATOM 2055 C CA . ASN B 1 99 ? -17.078 8.297 -7.215 1 97.94 99 ASN B CA 1
ATOM 2056 C C . ASN B 1 99 ? -16.062 7.203 -6.871 1 97.94 99 ASN B C 1
ATOM 2058 O O . ASN B 1 99 ? -14.953 7.195 -7.402 1 97.94 99 ASN B O 1
ATOM 2062 N N . GLU B 1 100 ? -16.484 6.285 -6.047 1 97.5 100 GLU B N 1
ATOM 2063 C CA . GLU B 1 100 ? -15.609 5.223 -5.555 1 97.5 100 GLU B CA 1
ATOM 2064 C C . GLU B 1 100 ? -15.016 4.418 -6.707 1 97.5 100 GLU B C 1
ATOM 2066 O O . GLU B 1 100 ? -13.891 3.916 -6.609 1 97.5 100 GLU B O 1
ATOM 2071 N N . ALA B 1 101 ? -15.742 4.262 -7.809 1 97.19 101 ALA B N 1
ATOM 2072 C CA . ALA B 1 101 ? -15.289 3.473 -8.953 1 97.19 101 ALA B CA 1
ATOM 2073 C C . ALA B 1 101 ? -14.062 4.102 -9.602 1 97.19 101 ALA B C 1
ATOM 2075 O O . ALA B 1 101 ? -13.352 3.447 -10.367 1 97.19 101 ALA B O 1
ATOM 2076 N N . GLU B 1 102 ? -13.852 5.34 -9.242 1 98.06 102 GLU B N 1
ATOM 2077 C CA . GLU B 1 102 ? -12.766 6.086 -9.875 1 98.06 102 GLU B CA 1
ATOM 2078 C C . GLU B 1 102 ? -11.516 6.09 -9 1 98.06 102 GLU B C 1
ATOM 2080 O O . GLU B 1 102 ? -10.469 6.598 -9.406 1 98.06 102 GLU B O 1
ATOM 2085 N N . TRP B 1 103 ? -11.602 5.52 -7.801 1 98.62 103 TRP B N 1
ATOM 2086 C CA . TRP B 1 103 ? -10.469 5.582 -6.879 1 98.62 103 TRP B CA 1
ATOM 2087 C C . TRP B 1 103 ? -9.25 4.871 -7.457 1 98.62 103 TRP B C 1
ATOM 2089 O O . TRP B 1 103 ? -8.117 5.316 -7.277 1 98.62 103 TRP B O 1
ATOM 2099 N N . LEU B 1 104 ? -9.516 3.789 -8.164 1 98.69 104 LEU B N 1
ATOM 2100 C CA . LEU B 1 104 ? -8.461 2.945 -8.711 1 98.69 104 LEU B CA 1
ATOM 2101 C C . LEU B 1 104 ? -8.789 2.518 -10.141 1 98.69 104 LEU B C 1
ATOM 2103 O O . LEU B 1 104 ? -9.93 2.15 -10.438 1 98.69 104 LEU B O 1
ATOM 2107 N N . ALA B 1 105 ? -7.859 2.723 -10.977 1 98.12 105 ALA B N 1
ATOM 2108 C CA . ALA B 1 105 ? -7.93 2.195 -12.336 1 98.12 105 ALA B CA 1
ATOM 2109 C C . ALA B 1 105 ? -6.723 1.314 -12.648 1 98.12 105 ALA B C 1
ATOM 2111 O O . ALA B 1 105 ? -5.629 1.542 -12.125 1 98.12 105 ALA B O 1
ATOM 2112 N N . GLN B 1 106 ? -6.977 0.309 -13.516 1 97.56 106 GLN B N 1
ATOM 2113 C CA . GLN B 1 106 ? -5.891 -0.637 -13.734 1 97.56 106 GLN B CA 1
ATOM 2114 C C . GLN B 1 106 ? -5.875 -1.139 -15.172 1 97.56 106 GLN B C 1
ATOM 2116 O O . GLN B 1 106 ? -6.934 -1.335 -15.781 1 97.56 106 GLN B O 1
ATOM 2121 N N . SER B 1 107 ? -4.812 -1.275 -15.719 1 96.12 107 SER B N 1
ATOM 2122 C CA . SER B 1 107 ? -4.512 -1.949 -16.984 1 96.12 107 SER B CA 1
ATOM 2123 C C . SER B 1 107 ? -3.211 -2.74 -16.875 1 96.12 107 SER B C 1
ATOM 2125 O O . SER B 1 107 ? -2.58 -2.783 -15.82 1 96.12 107 SER B O 1
ATOM 2127 N N . GLU B 1 108 ? -2.859 -3.426 -17.938 1 95.31 108 GLU B N 1
ATOM 2128 C CA . GLU B 1 108 ? -1.576 -4.121 -17.938 1 95.31 108 GLU B CA 1
ATOM 2129 C C . GLU B 1 108 ? -0.414 -3.139 -17.844 1 95.31 108 GLU B C 1
ATOM 2131 O O . GLU B 1 108 ? 0.673 -3.498 -17.375 1 95.31 108 GLU B O 1
ATOM 2136 N N . ALA B 1 109 ? -0.673 -1.856 -18.188 1 96.38 109 ALA B N 1
ATOM 2137 C CA . ALA B 1 109 ? 0.402 -0.869 -18.25 1 96.38 109 ALA B CA 1
ATOM 2138 C C . ALA B 1 109 ? 0.615 -0.218 -16.875 1 96.38 109 ALA B C 1
ATOM 2140 O O . ALA B 1 109 ? 1.722 0.223 -16.562 1 96.38 109 ALA B O 1
ATOM 2141 N N . GLU B 1 110 ? -0.499 -0.178 -16.141 1 98.25 110 GLU B N 1
ATOM 2142 C CA . GLU B 1 110 ? -0.312 0.632 -14.938 1 98.25 110 GLU B CA 1
ATOM 2143 C C . GLU B 1 110 ? -1.488 0.478 -13.977 1 98.25 110 GLU B C 1
ATOM 2145 O O . GLU B 1 110 ? -2.59 0.112 -14.391 1 98.25 110 GLU B O 1
ATOM 2150 N N . LEU B 1 111 ? -1.232 0.634 -12.727 1 98.62 111 LEU B N 1
ATOM 2151 C CA . LEU B 1 111 ? -2.209 0.865 -11.664 1 98.62 111 LEU B CA 1
ATOM 2152 C C . LEU B 1 111 ? -2.279 2.346 -11.305 1 98.62 111 LEU B C 1
ATOM 2154 O O . LEU B 1 111 ? -1.257 2.963 -11 1 98.62 111 LEU B O 1
ATOM 2158 N N . ILE B 1 112 ? -3.49 2.906 -11.312 1 98.75 112 ILE B N 1
ATOM 2159 C CA . ILE B 1 112 ? -3.676 4.332 -11.062 1 98.75 112 ILE B CA 1
ATOM 2160 C C . ILE B 1 112 ? -4.516 4.531 -9.805 1 98.75 112 ILE B C 1
ATOM 2162 O O . ILE B 1 112 ? -5.625 4 -9.695 1 98.75 112 ILE B O 1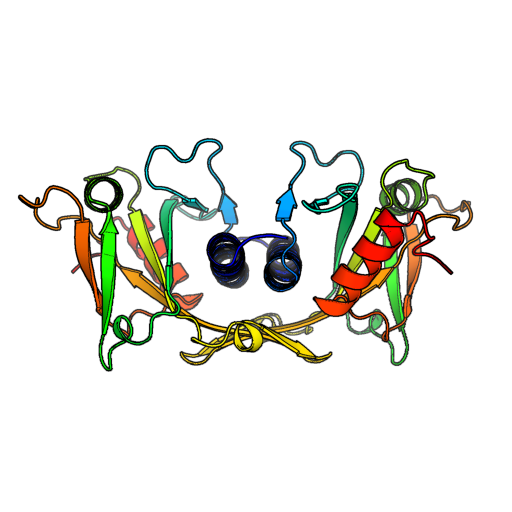
ATOM 2166 N N . LEU B 1 113 ? -3.975 5.188 -8.797 1 98.69 113 LEU B N 1
ATOM 2167 C CA . LEU B 1 113 ? -4.734 5.68 -7.652 1 98.69 113 LEU B CA 1
ATOM 2168 C C . LEU B 1 113 ? -5.074 7.156 -7.816 1 98.69 113 LEU B C 1
ATOM 2170 O O . LEU B 1 113 ? -4.188 7.977 -8.062 1 98.69 113 LEU B O 1
ATOM 2174 N N . ARG B 1 114 ? -6.293 7.504 -7.68 1 98.19 114 ARG B N 1
ATOM 2175 C CA . ARG B 1 114 ? -6.699 8.898 -7.812 1 98.19 114 ARG B CA 1
ATOM 2176 C C . ARG B 1 114 ? -7.16 9.469 -6.477 1 98.19 114 ARG B C 1
ATOM 2178 O O . ARG B 1 114 ? -7.949 8.836 -5.766 1 98.19 114 ARG B O 1
ATOM 2185 N N . ARG B 1 115 ? -6.719 10.672 -6.031 1 96.75 115 ARG B N 1
ATOM 2186 C CA . ARG B 1 115 ? -5.902 11.672 -6.723 1 96.75 115 ARG B CA 1
ATOM 2187 C C . ARG B 1 115 ? -4.52 11.781 -6.09 1 96.75 115 ARG B C 1
ATOM 2189 O O . ARG B 1 115 ? -3.689 10.883 -6.246 1 96.75 115 ARG B O 1
ATOM 2196 N N . CYS B 1 116 ? -4.418 12.742 -5.109 1 97.81 116 CYS B N 1
ATOM 2197 C CA . CYS B 1 116 ? -3.1 12.898 -4.504 1 97.81 116 CYS B CA 1
ATOM 2198 C C . CYS B 1 116 ? -3.219 13.188 -3.012 1 97.81 116 CYS B C 1
ATOM 2200 O O . CYS B 1 116 ? -4.289 13.562 -2.531 1 97.81 116 CYS B O 1
ATOM 2202 N N . ALA B 1 117 ? -2.137 12.93 -2.314 1 98.69 117 ALA B N 1
ATOM 2203 C CA . ALA B 1 117 ? -2.066 13.234 -0.888 1 98.69 117 ALA B CA 1
ATOM 2204 C C . ALA B 1 117 ? -1.283 14.523 -0.643 1 98.69 117 ALA B C 1
ATOM 2206 O O . ALA B 1 117 ? -0.358 14.844 -1.392 1 98.69 117 ALA B O 1
ATOM 2207 N N . TYR B 1 118 ? -1.689 15.219 0.401 1 98.5 118 TYR B N 1
ATOM 2208 C CA . TYR B 1 118 ? -1.029 16.422 0.899 1 98.5 118 TYR B CA 1
ATOM 2209 C C . TYR B 1 118 ? -0.524 16.219 2.322 1 98.5 118 TYR B C 1
ATOM 2211 O O . TYR B 1 118 ? -0.991 15.32 3.029 1 98.5 118 TYR B O 1
ATOM 2219 N N . TRP B 1 119 ? 0.45 17.062 2.707 1 98.5 119 TRP B N 1
ATOM 2220 C CA . TRP B 1 119 ? 1.001 16.859 4.043 1 98.5 119 TRP B CA 1
ATOM 2221 C C . TRP B 1 119 ? 1.185 18.203 4.758 1 98.5 119 TRP B C 1
ATOM 2223 O O . TRP B 1 119 ? 1.233 19.25 4.121 1 98.5 119 TRP B O 1
ATOM 2233 N N . ARG B 1 120 ? 1.184 18.109 6.109 1 97.62 120 ARG B N 1
ATOM 2234 C CA . ARG B 1 120 ? 1.421 19.297 6.938 1 97.62 120 ARG B CA 1
ATOM 2235 C C . ARG B 1 120 ? 1.899 18.891 8.328 1 97.62 120 ARG B C 1
ATOM 2237 O O . ARG B 1 120 ? 1.396 17.938 8.914 1 97.62 120 ARG B O 1
ATOM 2244 N N . SER B 1 121 ? 2.92 19.609 8.781 1 97.94 121 SER B N 1
ATOM 2245 C CA . SER B 1 121 ? 3.242 19.531 10.203 1 97.94 121 SER B CA 1
ATOM 2246 C C . SER B 1 121 ? 2.348 20.453 11.023 1 97.94 121 SER B C 1
ATOM 2248 O O . SER B 1 121 ? 2.129 21.609 10.648 1 97.94 121 SER B O 1
ATOM 2250 N N . LEU B 1 122 ? 1.875 19.984 12.086 1 97 122 LEU B N 1
ATOM 2251 C CA . LEU B 1 122 ? 1.059 20.812 12.969 1 97 122 LEU B CA 1
ATOM 2252 C C . LEU B 1 122 ? 1.847 21.234 14.203 1 97 122 LEU B C 1
ATOM 2254 O O . LEU B 1 122 ? 1.295 21.859 15.117 1 97 122 LEU B O 1
ATOM 2258 N N . ALA B 1 123 ? 3.088 20.859 14.219 1 95.44 123 ALA B N 1
ATOM 2259 C CA . ALA B 1 123 ? 3.93 21.234 15.352 1 95.44 123 ALA B CA 1
ATOM 2260 C C . ALA B 1 123 ? 3.861 22.734 15.625 1 95.44 123 ALA B C 1
ATOM 2262 O O . ALA B 1 123 ? 3.977 23.531 14.695 1 95.44 123 ALA B O 1
ATOM 2263 N N . GLY B 1 124 ? 3.605 23.062 16.875 1 91.75 124 GLY B N 1
ATOM 2264 C CA . GLY B 1 124 ? 3.648 24.453 17.281 1 91.75 124 GLY B CA 1
ATOM 2265 C C . GLY B 1 124 ? 2.322 25.172 17.109 1 91.75 124 GLY B C 1
ATOM 2266 O O . GLY B 1 124 ? 2.17 26.312 17.516 1 91.75 124 GLY B O 1
ATOM 2267 N N . GLU B 1 125 ? 1.34 24.531 16.391 1 95.62 125 GLU B N 1
ATOM 2268 C CA . GLU B 1 125 ? 0.012 25.125 16.281 1 95.62 125 GLU B CA 1
ATOM 2269 C C . GLU B 1 125 ? -0.599 25.375 17.656 1 95.62 125 GLU B C 1
ATOM 2271 O O . GLU B 1 125 ? -0.3 24.656 18.609 1 95.62 125 GLU B O 1
ATOM 2276 N N . PRO B 1 126 ? -1.414 26.359 17.766 1 95.12 126 PRO B N 1
ATOM 2277 C CA . PRO B 1 126 ? -1.944 26.719 19.094 1 95.12 126 PRO B CA 1
ATOM 2278 C C . PRO B 1 126 ? -2.949 25.703 19.625 1 95.12 126 PRO B C 1
ATOM 2280 O O . PRO B 1 126 ? -3.6 25.016 18.844 1 95.12 126 PRO B O 1
ATOM 2283 N N . ALA B 1 127 ? -3.062 25.672 20.906 1 95.06 127 ALA B N 1
ATOM 2284 C CA . ALA B 1 127 ? -4.168 24.953 21.531 1 95.06 127 ALA B CA 1
ATOM 2285 C C . ALA B 1 127 ? -5.508 25.578 21.156 1 95.06 127 ALA B C 1
ATOM 2287 O O . ALA B 1 127 ? -5.559 26.688 20.625 1 95.06 127 ALA B O 1
ATOM 2288 N N . THR B 1 128 ? -6.461 24.75 21.281 1 94.38 128 THR B N 1
ATOM 2289 C CA . THR B 1 128 ? -7.789 25.234 20.938 1 94.38 128 THR B CA 1
ATOM 2290 C C . THR B 1 128 ? -8.766 25.016 22.078 1 94.38 128 THR B C 1
ATOM 2292 O O . THR B 1 128 ? -8.516 24.203 22.969 1 94.38 128 THR B O 1
ATOM 2295 N N . GLY B 1 129 ? -9.82 25.859 22.172 1 93.44 129 GLY B N 1
ATOM 2296 C CA . GLY B 1 129 ? -10.906 25.672 23.125 1 93.44 129 GLY B CA 1
ATOM 2297 C C . GLY B 1 129 ? -11.992 24.734 22.625 1 93.44 129 GLY B C 1
ATOM 2298 O O . GLY B 1 129 ? -12.922 24.391 23.359 1 93.44 129 GLY B O 1
ATOM 2299 N N . ASN B 1 130 ? -11.828 24.312 21.391 1 92 130 ASN B N 1
ATOM 2300 C CA . ASN B 1 130 ? -12.805 23.375 20.828 1 92 130 ASN B CA 1
ATOM 2301 C C . ASN B 1 130 ? -12.828 22.062 21.594 1 92 130 ASN B C 1
ATOM 2303 O O . ASN B 1 130 ? -11.82 21.656 22.172 1 92 130 ASN B O 1
ATOM 2307 N N . THR B 1 131 ? -13.992 21.375 21.547 1 94.88 131 THR B N 1
ATOM 2308 C CA . THR B 1 131 ? -14.109 20.172 22.375 1 94.88 131 THR B CA 1
ATOM 2309 C C . THR B 1 131 ? -14.234 18.922 21.5 1 94.88 131 THR B C 1
ATOM 2311 O O . THR B 1 131 ? -14.133 17.797 22 1 94.88 131 THR B O 1
ATOM 2314 N N . THR B 1 132 ? -14.383 19.156 20.219 1 96.88 132 THR B N 1
ATOM 2315 C CA . THR B 1 132 ? -14.641 17.953 19.422 1 96.88 132 THR B CA 1
ATOM 2316 C C . THR B 1 132 ? -13.633 17.844 18.266 1 96.88 132 THR B C 1
ATOM 2318 O O . THR B 1 132 ? -13.031 16.797 18.062 1 96.88 132 THR B O 1
ATOM 2321 N N . SER B 1 133 ? -13.531 18.938 17.484 1 97.62 133 SER B N 1
ATOM 2322 C CA . SER B 1 133 ? -12.68 18.875 16.312 1 97.62 133 SER B CA 1
ATOM 2323 C C . SER B 1 133 ? -12.031 20.219 16.016 1 97.62 133 SER B C 1
ATOM 2325 O O . SER B 1 133 ? -12.453 21.25 16.562 1 97.62 133 SER B O 1
ATOM 2327 N N . VAL B 1 134 ? -10.969 20.188 15.305 1 97.75 134 VAL B N 1
ATOM 2328 C CA . VAL B 1 134 ? -10.258 21.359 14.797 1 97.75 134 VAL B CA 1
ATOM 2329 C C . VAL B 1 134 ? -10.125 21.25 13.281 1 97.75 134 VAL B C 1
ATOM 2331 O O . VAL B 1 134 ? -9.695 20.219 12.758 1 97.75 134 VAL B O 1
ATOM 2334 N N . THR B 1 135 ? -10.523 22.328 12.578 1 97.5 135 THR B N 1
ATOM 2335 C CA . THR B 1 135 ? -10.32 22.375 11.133 1 97.5 135 THR B CA 1
ATOM 2336 C C . THR B 1 135 ? -8.891 22.781 10.797 1 97.5 135 THR B C 1
ATOM 2338 O O . THR B 1 135 ? -8.43 23.844 11.211 1 97.5 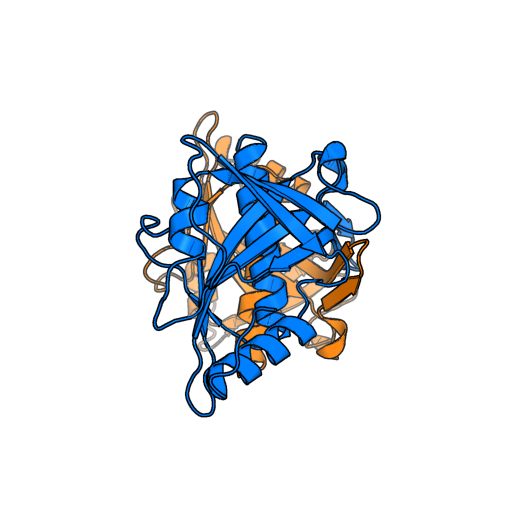135 THR B O 1
ATOM 2341 N N . VAL B 1 136 ? -8.227 21.891 10.047 1 97.56 136 VAL B N 1
ATOM 2342 C CA . VAL B 1 136 ? -6.863 22.219 9.641 1 97.56 136 VAL B CA 1
ATOM 2343 C C . VAL B 1 136 ? -6.844 22.547 8.148 1 97.56 136 VAL B C 1
ATOM 2345 O O . VAL B 1 136 ? -7.719 22.109 7.395 1 97.56 136 VAL B O 1
ATOM 2348 N N . HIS B 1 137 ? -5.824 23.359 7.766 1 97.31 137 HIS B N 1
ATOM 2349 C CA . HIS B 1 137 ? -5.637 23.781 6.383 1 97.31 137 HIS B CA 1
ATOM 2350 C C . HIS B 1 137 ? -4.293 23.312 5.84 1 97.31 137 HIS B C 1
ATOM 2352 O O . HIS B 1 137 ? -3.26 23.5 6.484 1 97.31 137 HIS B O 1
ATOM 2358 N N . ILE B 1 138 ? -4.355 22.641 4.723 1 97.62 138 ILE B N 1
ATOM 2359 C CA . ILE B 1 138 ? -3.135 22.172 4.07 1 97.62 138 ILE B CA 1
ATOM 2360 C C . ILE B 1 138 ? -3.027 22.797 2.676 1 97.62 138 ILE B C 1
ATOM 2362 O O . ILE B 1 138 ? -3.871 22.547 1.812 1 97.62 138 ILE B O 1
ATOM 2366 N N . PRO B 1 139 ? -1.993 23.578 2.441 1 96.56 139 PRO B N 1
ATOM 2367 C CA . PRO B 1 139 ? -1.818 24.125 1.091 1 96.56 139 PRO B CA 1
ATOM 2368 C C . PRO B 1 139 ? -1.712 23.031 0.029 1 96.56 139 PRO B C 1
ATOM 2370 O O . PRO B 1 139 ? -1.085 21.984 0.266 1 96.56 139 PRO B O 1
ATOM 2373 N N . ARG B 1 140 ? -2.268 23.25 -1.158 1 95.5 140 ARG B N 1
ATOM 2374 C CA . ARG B 1 140 ? -2.289 22.234 -2.211 1 95.5 140 ARG B CA 1
ATOM 2375 C C . ARG B 1 140 ? -0.913 22.078 -2.852 1 95.5 140 ARG B C 1
ATOM 2377 O O . ARG B 1 140 ? -0.67 21.125 -3.594 1 95.5 140 ARG B O 1
ATOM 2384 N N . ASP B 1 141 ? -0.045 22.953 -2.6 1 94.69 141 ASP B N 1
ATOM 2385 C CA . ASP B 1 141 ? 1.303 22.828 -3.146 1 94.69 141 ASP B CA 1
ATOM 2386 C C . ASP B 1 141 ? 2.178 21.953 -2.242 1 94.69 141 ASP B C 1
ATOM 2388 O O . ASP B 1 141 ? 3.35 21.719 -2.547 1 94.69 141 ASP B O 1
ATOM 2392 N N . ARG B 1 142 ? 1.601 21.469 -1.186 1 96.38 142 ARG B N 1
ATOM 2393 C CA . ARG B 1 142 ? 2.318 20.547 -0.316 1 96.38 142 ARG B CA 1
ATOM 2394 C C . ARG B 1 142 ? 1.941 19.094 -0.629 1 96.38 142 ARG B C 1
ATOM 2396 O O . ARG B 1 142 ? 1.49 18.359 0.252 1 96.38 142 ARG B O 1
ATOM 2403 N N . LEU B 1 143 ? 2.258 18.781 -1.839 1 97.75 143 LEU B N 1
ATOM 2404 C CA . LEU B 1 143 ? 2.012 17.406 -2.283 1 97.75 143 LEU B CA 1
ATOM 2405 C C . LEU B 1 143 ? 2.912 16.438 -1.541 1 97.75 143 LEU B C 1
ATOM 2407 O O . LEU B 1 143 ? 4.098 16.703 -1.337 1 97.75 143 LEU B O 1
ATOM 2411 N N . PHE B 1 144 ? 2.338 15.32 -1.035 1 98.69 144 PHE B N 1
ATOM 2412 C CA . PHE B 1 144 ? 3.127 14.227 -0.479 1 98.69 144 PHE B CA 1
ATOM 2413 C C . PHE B 1 144 ? 3.721 13.375 -1.589 1 98.69 144 PHE B C 1
ATOM 2415 O O . PHE B 1 144 ? 3.051 12.484 -2.119 1 98.69 144 PHE B O 1
ATOM 2422 N N . THR B 1 145 ? 4.949 13.633 -1.953 1 98.62 145 THR B N 1
ATOM 2423 C CA . THR B 1 145 ? 5.668 12.977 -3.039 1 98.62 145 THR B CA 1
ATOM 2424 C C . THR B 1 145 ? 6.961 12.344 -2.529 1 98.62 145 THR B C 1
ATOM 2426 O O . THR B 1 145 ? 7.395 12.625 -1.41 1 98.62 145 THR B O 1
ATOM 2429 N N . PRO B 1 146 ? 7.531 11.445 -3.371 1 98.44 146 PRO B N 1
ATOM 2430 C CA . PRO B 1 146 ? 8.852 10.945 -2.986 1 98.44 146 PRO B CA 1
ATOM 2431 C C . PRO B 1 146 ? 9.859 12.062 -2.723 1 98.44 146 PRO B C 1
ATOM 2433 O O . PRO B 1 146 ? 10.648 11.984 -1.777 1 98.44 146 PRO B O 1
ATOM 2436 N N . GLU B 1 147 ? 9.789 13.102 -3.516 1 97.81 147 GLU B N 1
ATOM 2437 C CA . GLU B 1 147 ? 10.711 14.227 -3.357 1 97.81 147 GLU B CA 1
ATOM 2438 C C . GLU B 1 147 ? 10.445 14.984 -2.061 1 97.81 147 GLU B C 1
ATOM 2440 O O . GLU B 1 147 ? 11.375 15.328 -1.333 1 97.81 147 GLU B O 1
ATOM 2445 N N . SER B 1 148 ? 9.195 15.305 -1.81 1 98 148 SER B N 1
ATOM 2446 C CA . SER B 1 148 ? 8.891 16.047 -0.589 1 98 148 SER B CA 1
ATOM 2447 C C . SER B 1 148 ? 9.211 15.219 0.653 1 98 148 SER B C 1
ATOM 2449 O O . SER B 1 148 ? 9.656 15.766 1.667 1 98 148 SER B O 1
ATOM 2451 N N . LEU B 1 149 ? 8.992 13.898 0.625 1 98.31 149 LEU B N 1
ATOM 2452 C CA . LEU B 1 149 ? 9.352 13.039 1.743 1 98.31 149 LEU B CA 1
ATOM 2453 C C . LEU B 1 149 ? 10.859 13.047 1.969 1 98.31 149 LEU B C 1
ATOM 2455 O O . LEU B 1 149 ? 11.32 13.133 3.109 1 98.31 149 LEU B O 1
ATOM 2459 N N . THR B 1 150 ? 11.594 12.922 0.896 1 97.56 150 THR B N 1
ATOM 2460 C CA . THR B 1 150 ? 13.047 12.969 0.995 1 97.56 150 THR B CA 1
ATOM 2461 C C . THR B 1 150 ? 13.5 14.273 1.641 1 97.56 150 THR B C 1
ATOM 2463 O O . THR B 1 150 ? 14.375 14.273 2.514 1 97.56 150 THR B O 1
ATOM 2466 N N . ASP B 1 151 ? 12.891 15.367 1.211 1 97.62 151 ASP B N 1
ATOM 2467 C CA . ASP B 1 151 ? 13.219 16.672 1.78 1 97.62 151 ASP B CA 1
ATOM 2468 C C . ASP B 1 151 ? 12.867 16.719 3.266 1 97.62 151 ASP B C 1
ATOM 2470 O O . ASP B 1 151 ? 13.641 17.25 4.074 1 97.62 151 ASP B O 1
ATOM 2474 N N . MET B 1 152 ? 11.727 16.25 3.619 1 97.69 152 MET B N 1
ATOM 2475 C CA . MET B 1 152 ? 11.32 16.219 5.02 1 97.69 152 MET B CA 1
ATOM 2476 C C . MET B 1 152 ? 12.328 15.445 5.863 1 97.69 152 MET B C 1
ATOM 2478 O O . MET B 1 152 ? 12.734 15.898 6.934 1 97.69 152 MET B O 1
ATOM 2482 N N . MET B 1 153 ? 12.734 14.258 5.371 1 97.38 153 MET B N 1
ATOM 2483 C CA . MET B 1 153 ? 13.656 13.406 6.109 1 97.38 153 MET B CA 1
ATOM 2484 C C . MET B 1 153 ? 15.016 14.086 6.273 1 97.38 153 MET B C 1
ATOM 2486 O O . MET B 1 153 ? 15.664 13.938 7.309 1 97.38 153 MET B O 1
ATOM 2490 N N . ARG B 1 154 ? 15.375 14.766 5.246 1 96.56 154 ARG B N 1
ATOM 2491 C CA . ARG B 1 154 ? 16.609 15.547 5.34 1 96.56 154 ARG B CA 1
ATOM 2492 C C . ARG B 1 154 ? 16.5 16.609 6.422 1 96.56 154 ARG B C 1
ATOM 2494 O O . ARG B 1 154 ? 17.438 16.812 7.207 1 96.56 154 ARG B O 1
ATOM 2501 N N . ARG B 1 155 ? 15.414 17.359 6.426 1 96.69 155 ARG B N 1
ATOM 2502 C CA . ARG B 1 155 ? 15.203 18.406 7.426 1 96.69 155 ARG B CA 1
ATOM 2503 C C . ARG B 1 155 ? 15.195 17.812 8.836 1 96.69 155 ARG B C 1
ATOM 2505 O O . ARG B 1 155 ? 15.766 18.406 9.758 1 96.69 155 ARG B O 1
ATOM 2512 N N . VAL B 1 156 ? 14.539 16.672 9 1 96.31 156 VAL B N 1
ATOM 2513 C CA . VAL B 1 156 ? 14.5 16 10.297 1 96.31 156 VAL B CA 1
ATOM 2514 C C . VAL B 1 156 ? 15.922 15.664 10.75 1 96.31 156 VAL B C 1
ATOM 2516 O O . VAL B 1 156 ? 16.281 15.898 11.906 1 96.31 156 VAL B O 1
ATOM 2519 N N . GLU B 1 157 ? 16.672 15.141 9.828 1 94.88 157 GLU B N 1
ATOM 2520 C CA . GLU B 1 157 ? 18.047 14.789 10.141 1 94.88 157 GLU B CA 1
ATOM 2521 C C . GLU B 1 157 ? 18.859 16.016 10.57 1 94.88 157 GLU B C 1
ATOM 2523 O O . GLU B 1 157 ? 19.672 15.938 11.492 1 94.88 157 GLU B O 1
ATOM 2528 N N . ALA B 1 158 ? 18.578 17.094 9.984 1 95.06 158 ALA B N 1
ATOM 2529 C CA . ALA B 1 158 ? 19.297 18.344 10.258 1 95.06 158 ALA B CA 1
ATOM 2530 C C . ALA B 1 158 ? 18.656 19.078 11.438 1 95.06 158 ALA B C 1
ATOM 2532 O O . ALA B 1 158 ? 19.109 20.172 11.805 1 95.06 158 ALA B O 1
ATOM 2533 N N . GLU B 1 159 ? 17.594 18.516 12 1 93.31 159 GLU B N 1
ATOM 2534 C CA . GLU B 1 159 ? 16.859 19.125 13.102 1 93.31 159 GLU B CA 1
ATOM 2535 C C . GLU B 1 159 ? 16.297 20.484 12.695 1 93.31 159 GLU B C 1
ATOM 2537 O O . GLU B 1 159 ? 16.344 21.438 13.461 1 93.31 159 GLU B O 1
ATOM 2542 N N . GLU B 1 160 ? 15.875 20.484 11.445 1 94.38 160 GLU B N 1
ATOM 2543 C CA . GLU B 1 160 ? 15.172 21.641 10.914 1 94.38 160 GLU B CA 1
ATOM 2544 C C . GLU B 1 160 ? 13.656 21.469 11.031 1 94.38 160 GLU B C 1
ATOM 2546 O O . GLU B 1 160 ? 13.141 20.359 10.898 1 94.38 160 GLU B O 1
ATOM 2551 N N . PRO B 1 161 ? 13.016 22.578 11.281 1 91.56 161 PRO B N 1
ATOM 2552 C CA . PRO B 1 161 ? 11.555 22.453 11.414 1 91.56 161 PRO B CA 1
ATOM 2553 C C . PRO B 1 161 ? 10.875 22.062 10.102 1 91.56 161 PRO B C 1
ATOM 2555 O O . PRO B 1 161 ? 11.359 22.406 9.023 1 91.56 161 PRO B O 1
ATOM 2558 N N . LEU B 1 162 ? 9.797 21.281 10.172 1 93.44 162 LEU B N 1
ATOM 2559 C CA . LEU B 1 162 ? 8.977 20.906 9.031 1 93.44 162 LEU B CA 1
ATOM 2560 C C . LEU B 1 162 ? 7.812 21.891 8.859 1 93.44 162 LEU B C 1
ATOM 2562 O O . LEU B 1 162 ? 6.988 21.719 7.957 1 93.44 162 LEU B O 1
ATOM 2566 N N . TRP B 1 163 ? 7.832 22.812 9.922 1 73.56 163 TRP B N 1
ATOM 2567 C CA . TRP B 1 163 ? 6.676 23.703 9.922 1 73.56 163 TRP B CA 1
ATOM 2568 C C . TRP B 1 163 ? 7.102 25.156 9.672 1 73.56 163 TRP B C 1
ATOM 2570 O O . TRP B 1 163 ? 8.297 25.469 9.672 1 73.56 163 TRP B O 1
ATOM 2580 N N . PRO B 1 164 ? 6.934 26.094 9.117 1 57.25 164 PRO B N 1
ATOM 2581 C CA . PRO B 1 164 ? 6.059 27.25 8.977 1 57.25 164 PRO B CA 1
ATOM 2582 C C . PRO B 1 164 ? 4.961 27.047 7.938 1 57.25 164 PRO B C 1
ATOM 2584 O O . PRO B 1 164 ? 5.109 26.219 7.031 1 57.25 164 PRO B O 1
#

Organism: Rhodospirillum centenum (strain ATCC 51521 / SW) (NCBI:txid414684)

Secondary structure (DSSP, 8-state):
---HHHHHHHHHHHHHHHHHHHHT-EEE--S---SS--EEEE--STT--EEEEEEEEE--GGGB-SSEEEEEEEHHHHHHHHS--SS-EEEEEEE--SSGGGSEEE-SS-EEE-S-EEEEE-TTPPP---SSEEEEEEETT-B--HHHHHHHHHHHHTT--S--/---HHHHHHHHHHHHHHHHHHHHT-EEE--S---SS--EEEE--STT--EEEEEEEEE--GGGB-SSEEEEEEEHHHHHHHHS--SS-EEEEEEE--SSGGGSEEE-SS-EEE-S-EEEEE-TTPPP---SSEEEEEEETT-B--HHHHHHHHHHHHTT--S--

Solvent-accessibl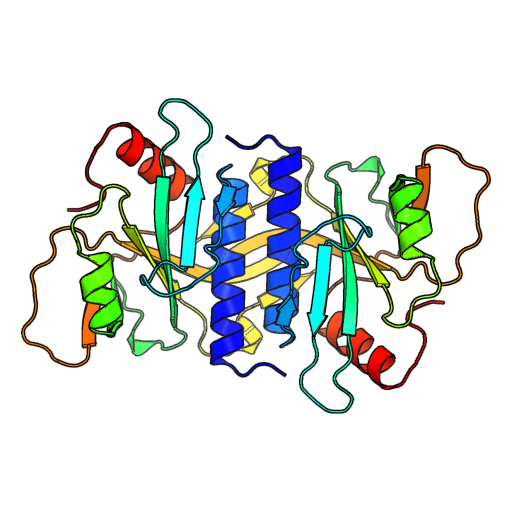e surface area (backbone atoms only — not comparable to full-atom values): 17271 Å² total; per-residue (Å²): 87,54,53,70,69,54,25,43,52,40,34,44,50,19,49,53,41,32,36,33,16,74,51,24,31,49,76,45,66,61,91,64,78,81,67,62,38,63,27,31,40,42,44,73,46,94,82,40,28,54,38,34,30,27,77,46,64,44,41,57,62,89,32,57,54,94,62,30,34,50,46,78,32,47,39,66,48,47,54,55,40,24,44,92,52,94,58,47,41,32,42,34,41,28,42,35,51,73,51,71,80,58,31,54,48,77,50,77,70,28,34,35,39,31,26,34,35,29,40,43,42,39,52,77,55,78,86,73,88,64,86,56,51,46,77,43,79,31,50,61,85,32,50,63,40,36,67,50,50,50,51,50,47,50,30,46,55,69,71,41,78,81,52,131,86,54,52,72,70,56,26,43,53,39,34,44,50,19,50,53,41,31,36,33,15,73,53,24,33,48,77,45,66,61,91,66,76,82,66,61,38,62,27,32,41,42,45,74,47,92,83,40,28,53,37,34,30,28,78,46,65,43,41,55,63,90,30,56,52,95,62,31,35,49,46,78,31,48,40,68,48,47,55,55,38,23,45,94,54,95,59,47,42,33,42,34,41,29,42,35,50,71,52,70,80,59,32,54,47,78,49,76,68,28,33,36,38,32,26,35,36,30,42,43,44,38,53,75,55,78,86,72,90,64,87,57,54,46,78,44,77,31,51,61,86,32,52,62,39,36,65,48,49,50,50,50,46,50,31,47,56,68,70,40,78,79,53,129

InterPro domains:
  IPR025375 Domain of unknown function DUF4365 [PF14280] (11-155)

pLDDT: mean 95.15, std 6.3, range [57.25, 98.81]